Protein AF-F0BJF7-F1 (afdb_monomer_lite)

Organism: NCBI:txid925775

Sequence (344 aa):
MSRLTDQELRATLYFAVCVSSESGYAAYRLEVAGDNLRTPLLEPADNSGYTIGTIQTDLGQHYQPNVPNGENVPRDLVNAYQQWANGQQEDLVLSQQQVDQTIADLGRNGRAIRADAGRPLDAEVKSRLDTFLSSNEGISWVHQRDVVQIDKLMDRAIAPLQRSELYQNASLDDQVKLATMVGKAYNQNETRTTPMIRSIEANQYHSLADVSAAIDDLNPRATGRGDYLEAGRDKALEGADVVNALRNADSRSPLAAAWTNVVANPLVDPTTLNAPQAGQNLAHEYHAVKNLFLHYNRAEEFVSALDRGATYQNASTDRADPMRFNGAGFYAAGNDLVTWNKTG

Foldseek 3Di:
DDEDDPLLLLLLCQQLQFCQQHQPPNQLAWDWDPFDPVDPFGDHDDFAFIFHHSLTDGQQVQPDVPDVVGGQVQLVLLVLLQVVCVVPDPVLHDDPVLSVVSSVRSNGTNVNCVVVVRDHRDPSNRVSSSVLSPDLSNLLVRLVVVVVLSVVLCPQFVVLLCQAPQLVVDDNLQVSLSSLLRSNLCSVPVVLSNVVSVCRSVNVDNYSVRSLVSQCVSCVPADDPRRPSNSSSVSSVLSSVLSVLLCPFDPLAPSVVLVVVCSVPVSPRLSCQPPDDPPDNRNVSVQVSSLCSSVSVCNNVVSVCLSVQHWDWDFDADPVGRVHTQAWIKIGGGRDIDTDGRVD

Radius of gyration: 20.92 Å; chains: 1; bounding box: 55×53×59 Å

Secondary structure (DSSP, 8-state):
-----HHHHHHHIIIIIIIIIIITT-TTS-EETT--TTSSS---STT--EEETTTTEETTTTB-TTSTT--BHHHHHHHHHHHHHHHH-GGGSPPHHHHHHHHHHHT--HHHHHHTTTPPPPHHHHHHHHHHHTSHHHHHHHHHHHHHHHHHHIIIIIHHHHHSHHHHTS-HHHHHHHHHHHHHHHHH-HHHHHHHHHHHHTT---SHHHHHHHHHTTSTT--GGG-HHHHHHHHHHHHHHHHHHHHTS-TTSHHHHHHHHHHHSTT--GGGTTS-BTTB-HHHHHHHHHHHHHTHHHHHHHHHHHHTT-EEEE-PBPSS-TTSB-S-EEEEETTEEEEE-TT-

Structure (mmCIF, N/CA/C/O backbone):
data_AF-F0BJF7-F1
#
_entry.id   AF-F0BJF7-F1
#
loop_
_atom_site.group_PDB
_atom_site.id
_atom_site.type_symbol
_atom_site.label_atom_id
_atom_site.label_alt_id
_atom_site.label_comp_id
_atom_site.label_asym_id
_atom_site.label_entity_id
_atom_site.label_seq_id
_atom_site.pdbx_PDB_ins_code
_atom_site.Cartn_x
_atom_site.Cartn_y
_atom_site.Cartn_z
_atom_site.occupancy
_atom_site.B_iso_or_equiv
_atom_site.auth_seq_id
_atom_site.auth_comp_id
_atom_site.auth_asym_id
_atom_site.auth_atom_id
_atom_site.pdbx_PDB_model_num
ATOM 1 N N . MET A 1 1 ? 16.162 -15.690 -20.501 1.00 58.53 1 MET A N 1
ATOM 2 C CA . MET A 1 1 ? 15.471 -14.386 -20.403 1.00 58.53 1 MET A CA 1
ATOM 3 C C . MET A 1 1 ? 15.618 -13.895 -18.973 1.00 58.53 1 MET A C 1
ATOM 5 O O . MET A 1 1 ? 15.692 -14.741 -18.088 1.00 58.53 1 MET A O 1
ATOM 9 N N . SER A 1 2 ? 15.749 -12.584 -18.759 1.00 82.62 2 SER A N 1
ATOM 10 C CA . SER A 1 2 ? 15.856 -12.020 -17.406 1.00 82.62 2 SER A CA 1
ATOM 11 C C . SER A 1 2 ? 14.471 -11.937 -16.761 1.00 82.62 2 SER A C 1
ATOM 13 O O . SER A 1 2 ? 13.497 -11.642 -17.454 1.00 82.62 2 SER A O 1
ATOM 15 N N . ARG A 1 3 ? 14.376 -12.213 -15.460 1.00 93.38 3 ARG A N 1
ATOM 16 C CA . ARG A 1 3 ? 13.122 -12.201 -14.701 1.00 93.38 3 ARG A CA 1
ATOM 17 C C . ARG A 1 3 ? 13.348 -11.524 -13.357 1.00 93.38 3 ARG A C 1
ATOM 19 O O . ARG A 1 3 ? 14.381 -11.774 -12.739 1.00 93.38 3 ARG A O 1
ATOM 26 N N . LEU A 1 4 ? 12.378 -10.729 -12.912 1.00 97.00 4 LEU A N 1
ATOM 27 C CA . LEU A 1 4 ? 12.382 -10.185 -11.555 1.00 97.00 4 LEU A CA 1
ATOM 28 C C . LEU A 1 4 ? 12.377 -11.317 -10.522 1.00 97.00 4 LEU A C 1
ATOM 30 O O . LEU A 1 4 ? 11.634 -12.296 -10.636 1.00 97.00 4 LEU A O 1
ATOM 34 N N . THR A 1 5 ? 13.198 -11.162 -9.495 1.00 97.50 5 THR A N 1
ATOM 35 C CA . THR A 1 5 ? 13.190 -12.031 -8.320 1.00 97.50 5 THR A CA 1
ATOM 36 C C . THR A 1 5 ? 11.902 -11.851 -7.511 1.00 97.50 5 THR A C 1
ATOM 38 O O . THR A 1 5 ? 11.215 -10.831 -7.606 1.00 97.50 5 THR A O 1
ATOM 41 N N . ASP A 1 6 ? 11.583 -12.819 -6.649 1.00 97.69 6 ASP A N 1
ATOM 42 C CA . ASP A 1 6 ? 10.441 -12.701 -5.732 1.00 97.69 6 ASP A CA 1
ATOM 43 C C . ASP A 1 6 ? 10.582 -11.496 -4.793 1.00 97.69 6 ASP A C 1
ATOM 45 O O . ASP A 1 6 ? 9.588 -10.870 -4.436 1.00 97.69 6 ASP A O 1
ATOM 49 N N . GLN A 1 7 ? 11.813 -11.142 -4.416 1.00 98.00 7 GLN A N 1
ATOM 50 C CA . GLN A 1 7 ? 12.086 -9.958 -3.609 1.00 98.00 7 GLN A CA 1
ATOM 51 C C . GLN A 1 7 ? 11.799 -8.663 -4.376 1.00 98.00 7 GLN A C 1
ATOM 53 O O . GLN A 1 7 ? 11.109 -7.793 -3.851 1.00 98.00 7 GLN A O 1
ATOM 58 N N . GLU A 1 8 ? 12.229 -8.551 -5.635 1.00 98.25 8 GLU A N 1
ATOM 59 C CA . GLU A 1 8 ? 11.890 -7.398 -6.483 1.00 98.25 8 GLU A CA 1
ATOM 60 C C . GLU A 1 8 ? 10.378 -7.274 -6.707 1.00 98.25 8 GLU A C 1
ATOM 62 O O . GLU A 1 8 ? 9.841 -6.167 -6.716 1.00 98.25 8 GLU A O 1
ATOM 67 N N . LEU A 1 9 ? 9.664 -8.395 -6.837 1.00 98.50 9 LEU A N 1
ATOM 68 C CA . LEU A 1 9 ? 8.207 -8.393 -6.979 1.00 98.50 9 LEU A CA 1
ATOM 69 C C . LEU A 1 9 ? 7.496 -7.986 -5.692 1.00 98.50 9 LEU A C 1
ATOM 71 O O . LEU A 1 9 ? 6.574 -7.177 -5.740 1.00 98.50 9 LEU A O 1
ATOM 75 N N . ARG A 1 10 ? 7.955 -8.466 -4.535 1.00 98.56 10 ARG A N 1
ATOM 76 C CA . ARG A 1 10 ? 7.445 -8.027 -3.229 1.00 98.56 10 ARG A CA 1
ATOM 77 C C . ARG A 1 10 ? 7.714 -6.546 -2.989 1.00 98.56 10 ARG A C 1
ATOM 79 O O . ARG A 1 10 ? 6.817 -5.853 -2.524 1.00 98.56 10 ARG A O 1
ATOM 86 N N . ALA A 1 11 ? 8.898 -6.055 -3.356 1.00 98.00 11 ALA A N 1
ATOM 87 C CA . ALA A 1 11 ? 9.223 -4.632 -3.319 1.00 98.00 11 ALA A CA 1
ATOM 88 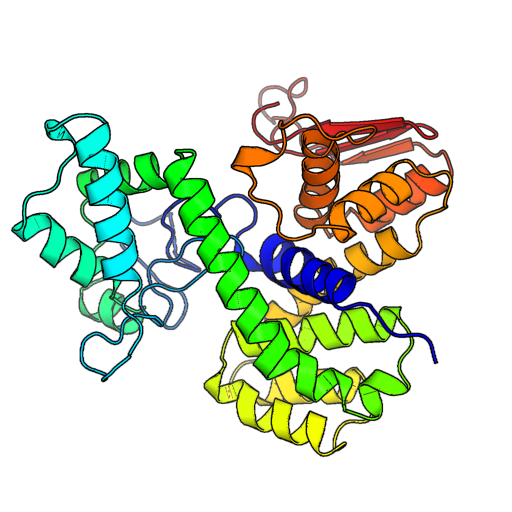C C . ALA A 1 11 ? 8.292 -3.829 -4.239 1.00 98.00 11 ALA A C 1
ATOM 90 O O . ALA A 1 11 ? 7.731 -2.821 -3.820 1.00 98.00 11 ALA A O 1
ATOM 91 N N . THR A 1 12 ? 8.066 -4.313 -5.464 1.00 98.25 12 THR A N 1
ATOM 92 C CA . THR A 1 12 ? 7.149 -3.692 -6.430 1.00 98.25 12 THR A CA 1
ATOM 93 C C . THR A 1 12 ? 5.734 -3.598 -5.861 1.00 98.25 12 THR A C 1
ATOM 95 O O . THR A 1 12 ? 5.156 -2.516 -5.832 1.00 98.25 12 THR A O 1
ATOM 98 N N . LEU A 1 13 ? 5.188 -4.699 -5.337 1.00 97.75 13 LEU A N 1
ATOM 99 C CA . LEU A 1 13 ? 3.863 -4.709 -4.719 1.00 97.75 13 LEU A CA 1
ATOM 100 C C . LEU A 1 13 ? 3.798 -3.782 -3.497 1.00 97.75 13 LEU A C 1
ATOM 102 O O . LEU A 1 13 ? 2.905 -2.944 -3.403 1.00 97.75 13 LEU A O 1
ATOM 106 N N . TYR A 1 14 ? 4.751 -3.875 -2.572 1.00 95.94 14 TYR A N 1
ATOM 107 C CA . TYR A 1 14 ? 4.732 -3.055 -1.362 1.00 95.94 14 TYR A CA 1
ATOM 108 C C . TYR A 1 14 ? 4.825 -1.558 -1.678 1.00 95.94 14 TYR A C 1
ATOM 110 O O . TYR A 1 14 ? 4.034 -0.759 -1.187 1.00 95.94 14 TYR A O 1
ATOM 118 N N . PHE A 1 15 ? 5.755 -1.149 -2.534 1.00 95.62 15 PHE A N 1
ATOM 119 C CA . PHE A 1 15 ? 5.983 0.270 -2.768 1.00 95.62 15 PHE A CA 1
ATOM 120 C C . PHE A 1 15 ? 5.054 0.867 -3.835 1.00 95.62 15 PHE A C 1
ATOM 122 O O . PHE A 1 15 ? 4.407 1.882 -3.571 1.00 95.62 15 PHE A O 1
ATOM 129 N N . ALA A 1 16 ? 4.927 0.242 -5.010 1.00 95.81 16 ALA A N 1
ATOM 130 C CA . ALA A 1 16 ? 4.119 0.795 -6.099 1.00 95.81 16 ALA A CA 1
ATOM 131 C C . ALA A 1 16 ? 2.613 0.607 -5.863 1.00 95.81 16 ALA A C 1
ATOM 133 O O . ALA A 1 16 ? 1.838 1.550 -6.028 1.00 95.81 16 ALA A O 1
ATOM 134 N N . VAL A 1 17 ? 2.186 -0.590 -5.436 1.00 94.06 17 VAL A N 1
ATOM 135 C CA . VAL A 1 17 ? 0.763 -0.844 -5.161 1.00 94.06 17 VAL A CA 1
ATOM 136 C C . VAL A 1 17 ? 0.375 -0.225 -3.825 1.00 94.06 17 VAL A C 1
ATOM 138 O O . VAL A 1 17 ? -0.581 0.538 -3.787 1.00 94.06 17 VAL A O 1
ATOM 141 N N . CYS A 1 18 ? 1.111 -0.467 -2.742 1.00 90.56 18 CYS A N 1
ATOM 142 C CA . CYS A 1 18 ? 0.646 -0.063 -1.412 1.00 90.56 18 CYS A CA 1
ATOM 143 C C . CYS A 1 18 ? 1.017 1.394 -1.078 1.00 90.56 18 CYS A C 1
ATOM 145 O O . CYS A 1 18 ? 0.135 2.245 -0.954 1.00 90.56 18 CYS A O 1
ATOM 147 N N . VAL A 1 19 ? 2.315 1.722 -0.996 1.00 90.50 19 VAL A N 1
ATOM 148 C CA . VAL A 1 19 ? 2.773 3.057 -0.550 1.00 90.50 19 VAL A CA 1
ATOM 149 C C . VAL A 1 19 ? 2.288 4.181 -1.470 1.00 90.50 19 VAL A C 1
ATOM 151 O O . VAL A 1 19 ? 1.741 5.170 -0.973 1.00 90.50 19 VAL A O 1
ATOM 154 N N . SER A 1 20 ? 2.482 4.059 -2.788 1.00 88.56 20 SER A N 1
ATOM 155 C CA . SER A 1 20 ? 2.100 5.121 -3.729 1.00 88.56 20 SER A CA 1
ATOM 156 C C . SER A 1 20 ? 0.591 5.252 -3.891 1.00 88.56 20 SER A C 1
ATOM 158 O O . SER A 1 20 ? 0.076 6.372 -3.931 1.00 88.56 20 SER A O 1
ATOM 160 N N . SER A 1 21 ? -0.134 4.133 -3.985 1.00 82.31 21 SER A N 1
ATOM 161 C CA . SER A 1 21 ? -1.528 4.171 -4.430 1.00 82.31 21 SER A CA 1
ATOM 162 C C . SER A 1 21 ? -2.567 4.142 -3.303 1.00 82.31 21 SER A C 1
ATOM 164 O O . SER A 1 21 ? -3.598 4.798 -3.468 1.00 82.31 21 SER A O 1
ATOM 166 N N . GLU A 1 22 ? -2.287 3.497 -2.164 1.00 81.88 22 GLU A N 1
ATOM 167 C CA . GLU A 1 22 ? -3.256 3.283 -1.077 1.00 81.88 22 GLU A CA 1
ATOM 168 C C . GLU A 1 22 ? -3.066 4.288 0.078 1.00 81.88 22 GLU A C 1
ATOM 170 O O . GLU A 1 22 ? -3.644 5.377 0.076 1.00 81.88 22 GLU A O 1
ATOM 175 N N . SER A 1 23 ? -2.231 3.955 1.070 1.00 70.75 23 SER A N 1
ATOM 176 C CA . SER A 1 23 ? -2.273 4.585 2.395 1.00 70.75 23 SER A CA 1
ATOM 177 C C . SER A 1 23 ? -1.514 5.905 2.503 1.00 70.75 23 SER A C 1
ATOM 179 O O . SER A 1 23 ? -1.757 6.693 3.422 1.00 70.75 23 SER A O 1
ATOM 181 N N . GLY A 1 24 ? -0.507 6.126 1.653 1.00 75.31 24 GLY A N 1
ATOM 182 C CA . GLY A 1 24 ? 0.459 7.209 1.822 1.00 75.31 24 GLY A CA 1
ATOM 183 C C . GLY A 1 24 ? 0.995 7.299 3.264 1.00 75.31 24 GLY A C 1
ATOM 184 O O . GLY A 1 24 ? 1.642 6.379 3.764 1.00 75.31 24 GLY A O 1
ATOM 185 N N . TYR A 1 25 ? 0.683 8.401 3.958 1.00 70.12 25 TYR A N 1
ATOM 186 C CA . TYR A 1 25 ? 1.096 8.667 5.349 1.00 70.12 25 TYR A CA 1
ATOM 187 C C . TYR A 1 25 ? 0.185 8.061 6.435 1.00 70.12 25 TYR A C 1
ATOM 189 O O . TYR A 1 25 ? 0.491 8.203 7.616 1.00 70.12 25 TYR A O 1
ATOM 197 N N . ALA A 1 26 ? -0.940 7.439 6.076 1.00 77.62 26 ALA A N 1
ATOM 198 C CA . ALA A 1 26 ? -2.006 7.059 7.009 1.00 77.62 26 ALA A CA 1
ATOM 199 C C . ALA A 1 26 ? -2.014 5.569 7.408 1.00 77.62 26 ALA A C 1
ATOM 201 O O . ALA A 1 26 ? -2.996 5.101 7.968 1.00 77.62 26 ALA A O 1
ATOM 202 N N . ALA A 1 27 ? -0.937 4.819 7.149 1.00 83.94 27 ALA A N 1
ATOM 203 C CA . ALA A 1 27 ? -0.909 3.364 7.356 1.00 83.94 27 ALA A CA 1
ATOM 204 C C . ALA A 1 27 ? -1.218 2.917 8.805 1.00 83.94 27 ALA A C 1
ATOM 206 O O . ALA A 1 27 ? -1.794 1.854 9.010 1.00 83.94 27 ALA A O 1
ATOM 207 N N . TYR A 1 28 ? -0.871 3.724 9.812 1.00 88.25 28 TYR A N 1
ATOM 208 C CA . TYR A 1 28 ? -0.947 3.347 11.233 1.00 88.25 28 TYR A CA 1
ATOM 209 C C . TYR A 1 28 ? -2.027 4.111 12.006 1.00 88.25 28 TYR A C 1
ATOM 211 O O . TYR A 1 28 ? -1.824 4.525 13.145 1.00 88.25 28 TYR A O 1
ATOM 219 N N . ARG A 1 29 ? -3.170 4.354 11.364 1.00 88.88 29 ARG A N 1
ATOM 220 C CA . ARG A 1 29 ? -4.352 4.965 11.983 1.00 88.88 29 ARG A CA 1
ATOM 221 C C . ARG A 1 29 ? -5.622 4.446 11.319 1.00 88.88 29 ARG A C 1
ATOM 223 O O . ARG A 1 29 ? -5.586 4.039 10.161 1.00 88.88 29 ARG A O 1
ATOM 230 N N . LEU A 1 30 ? -6.737 4.485 12.041 1.00 90.88 30 LEU A N 1
ATOM 231 C CA . LEU A 1 30 ? -8.042 4.147 11.480 1.00 90.88 30 LEU A CA 1
ATOM 232 C C . LEU A 1 30 ? -8.546 5.274 10.583 1.00 90.88 30 LEU A C 1
ATOM 234 O O . LEU A 1 30 ? -8.752 6.402 11.046 1.00 90.88 30 LEU A O 1
ATOM 238 N N . GLU A 1 31 ? -8.822 4.924 9.333 1.00 89.44 31 GLU A N 1
ATOM 239 C CA . GLU A 1 31 ? -9.426 5.791 8.320 1.00 89.44 31 GLU A CA 1
ATOM 240 C C . GLU A 1 31 ? -10.636 5.117 7.691 1.00 89.44 31 GLU A C 1
ATOM 242 O O . GLU A 1 31 ? -10.774 3.902 7.777 1.00 89.44 31 GLU A O 1
ATOM 247 N N . VAL A 1 32 ? -11.496 5.883 7.027 1.00 86.50 32 VAL A N 1
ATOM 248 C CA . VAL A 1 32 ? -12.493 5.335 6.100 1.00 86.50 32 VAL A CA 1
ATOM 249 C C . VAL A 1 32 ? -12.089 5.755 4.695 1.00 86.50 32 VAL A C 1
ATOM 251 O O . VAL A 1 32 ? -11.889 6.940 4.420 1.00 86.50 32 VAL A O 1
ATOM 254 N N . ALA A 1 33 ? -11.917 4.783 3.800 1.00 76.69 33 ALA A N 1
ATOM 255 C CA . ALA A 1 33 ? -11.401 5.071 2.469 1.00 76.69 33 ALA A CA 1
ATOM 256 C C . ALA A 1 33 ? -12.360 5.984 1.685 1.00 76.69 33 ALA A C 1
ATOM 258 O O . ALA A 1 33 ? -13.551 5.697 1.532 1.00 76.69 33 ALA A O 1
ATOM 259 N N . GLY A 1 34 ? -11.815 7.098 1.189 1.00 73.12 34 GLY A N 1
ATOM 260 C CA . GLY A 1 34 ? -12.556 8.097 0.417 1.00 73.12 34 GLY A CA 1
ATOM 261 C C . GLY A 1 34 ? -13.577 8.916 1.214 1.00 73.12 34 GLY A C 1
ATOM 262 O O . GLY A 1 34 ? -14.438 9.535 0.595 1.00 73.12 34 GLY A O 1
ATOM 263 N N . ASP A 1 35 ? -13.482 8.928 2.547 1.00 81.56 35 ASP A N 1
ATOM 264 C CA . ASP A 1 35 ? -14.380 9.689 3.418 1.00 81.56 35 ASP A CA 1
ATOM 265 C C . ASP A 1 35 ? -14.273 11.213 3.234 1.00 81.56 35 ASP A C 1
ATOM 267 O O . ASP A 1 35 ? -13.205 11.780 2.968 1.00 81.56 35 ASP A O 1
ATOM 271 N N . ASN A 1 36 ? -15.395 11.903 3.430 1.00 79.00 36 ASN A N 1
ATOM 272 C CA . ASN A 1 36 ? -15.474 13.354 3.421 1.00 79.00 36 ASN A CA 1
ATOM 273 C C . ASN A 1 36 ? -15.253 13.919 4.830 1.00 79.00 36 ASN A C 1
ATOM 275 O O . ASN A 1 36 ? -16.190 14.265 5.552 1.00 79.00 36 ASN A O 1
ATOM 279 N N . LEU A 1 37 ? -13.981 14.139 5.163 1.00 78.25 37 LEU A N 1
ATOM 280 C CA . LEU A 1 37 ? -13.535 14.661 6.464 1.00 78.25 37 LEU A CA 1
ATOM 281 C C . LEU A 1 37 ? -14.052 16.075 6.817 1.00 78.25 37 LEU A C 1
ATOM 283 O O . LEU A 1 37 ? -13.722 16.609 7.874 1.00 78.25 37 LEU A O 1
ATOM 287 N N . ARG A 1 38 ? -14.819 16.733 5.934 1.00 80.44 38 ARG A N 1
ATOM 288 C CA . ARG A 1 38 ? -15.458 18.030 6.222 1.00 80.44 38 ARG A CA 1
ATOM 289 C C . ARG A 1 38 ? -16.755 17.888 7.011 1.00 80.44 38 ARG A C 1
ATOM 291 O O . ARG A 1 38 ? -17.305 18.906 7.431 1.00 80.44 38 ARG A O 1
ATOM 298 N N . THR A 1 39 ? -17.257 16.669 7.180 1.00 82.56 39 THR A N 1
ATOM 299 C CA . THR A 1 39 ? -18.477 16.398 7.937 1.00 82.56 39 THR A CA 1
ATOM 300 C C . THR A 1 39 ? -18.165 15.526 9.157 1.00 82.56 39 THR A C 1
ATOM 302 O O . THR A 1 39 ? -17.164 14.815 9.162 1.00 82.56 39 THR A O 1
ATOM 305 N N . PRO A 1 40 ? -18.990 15.583 10.217 1.00 83.94 40 PRO A N 1
ATOM 306 C CA . PRO A 1 40 ? -18.847 14.692 11.367 1.00 83.94 40 PRO A CA 1
ATOM 307 C C . PRO A 1 40 ? -19.376 13.269 11.103 1.00 83.94 40 PRO A C 1
ATOM 309 O O . PRO A 1 40 ? -19.260 12.414 11.979 1.00 83.94 40 PRO A O 1
ATOM 312 N N . LEU A 1 41 ? -20.004 13.028 9.947 1.00 91.25 41 LEU A N 1
ATOM 313 C CA . LEU A 1 41 ? -20.523 11.727 9.539 1.00 91.25 41 LEU A CA 1
ATOM 314 C C . LEU A 1 41 ? -19.542 11.060 8.577 1.00 91.25 41 LEU A C 1
ATOM 316 O O . LEU A 1 41 ? -18.868 11.726 7.799 1.00 91.25 41 LEU A O 1
ATOM 320 N N . LEU A 1 42 ? -19.520 9.733 8.608 1.00 90.50 42 LEU A N 1
ATOM 321 C CA . LEU A 1 42 ? -18.815 8.938 7.619 1.00 90.50 42 LEU A CA 1
ATOM 322 C C . LEU A 1 42 ? -19.592 8.948 6.298 1.00 90.50 42 LEU A C 1
ATOM 324 O O . LEU A 1 42 ? -20.733 8.480 6.221 1.00 90.50 42 LEU A O 1
ATOM 328 N N . GLU A 1 43 ? -18.931 9.406 5.246 1.00 87.81 43 GLU A N 1
ATOM 329 C CA . GLU A 1 43 ? -19.378 9.396 3.857 1.00 87.81 43 GLU A CA 1
ATOM 330 C C . GLU A 1 43 ? -18.438 8.496 3.030 1.00 87.81 43 GLU A C 1
ATOM 332 O O . GLU A 1 43 ? -17.620 8.994 2.259 1.00 87.81 43 GLU A O 1
ATOM 337 N N . PRO A 1 44 ? -18.519 7.157 3.179 1.00 83.94 44 PRO A N 1
ATOM 338 C CA . PRO A 1 44 ? -17.577 6.243 2.540 1.00 83.94 44 PRO A CA 1
ATOM 339 C C . PRO A 1 44 ? -17.692 6.276 1.015 1.00 83.94 44 PRO A C 1
ATOM 341 O O . PRO A 1 44 ? -18.804 6.253 0.464 1.00 83.94 44 PRO A O 1
ATOM 344 N N . ALA A 1 45 ? -16.546 6.209 0.335 1.00 76.12 45 ALA A N 1
ATOM 345 C CA . ALA A 1 45 ? -16.511 5.921 -1.091 1.00 76.12 45 ALA A CA 1
ATOM 346 C C . ALA A 1 45 ? -16.913 4.459 -1.334 1.00 76.12 45 ALA A C 1
ATOM 348 O O . ALA A 1 45 ? -16.401 3.535 -0.700 1.00 76.12 45 ALA A O 1
ATOM 349 N N . ASP A 1 46 ? -17.870 4.242 -2.239 1.00 80.06 46 ASP A N 1
ATOM 350 C CA . ASP A 1 46 ? -18.377 2.914 -2.597 1.00 80.06 46 ASP A CA 1
ATOM 351 C C . ASP A 1 46 ? -18.654 2.026 -1.376 1.00 80.06 46 ASP A C 1
ATOM 353 O O . ASP A 1 46 ? -19.343 2.451 -0.451 1.00 80.06 46 ASP A O 1
ATOM 357 N N . ASN A 1 47 ? -18.210 0.769 -1.362 1.00 84.81 47 ASN A N 1
ATOM 358 C CA . ASN A 1 47 ? -18.480 -0.156 -0.264 1.00 84.81 47 ASN A CA 1
ATOM 359 C C . ASN A 1 47 ? -17.381 -0.168 0.805 1.00 84.81 47 ASN A C 1
ATOM 361 O O . ASN A 1 47 ? -17.347 -1.113 1.592 1.00 84.81 47 ASN A O 1
ATOM 365 N N . SER A 1 48 ? -16.516 0.844 0.851 1.00 84.62 48 SER A N 1
ATOM 366 C CA . SER A 1 48 ? -15.394 0.839 1.782 1.00 84.62 48 SER A CA 1
ATOM 367 C C . SER A 1 48 ? -15.805 1.071 3.233 1.00 84.62 48 SER A C 1
ATOM 369 O O . SER A 1 48 ? -16.704 1.864 3.517 1.00 84.62 48 SER A O 1
ATOM 371 N N . GLY A 1 49 ? -15.177 0.327 4.142 1.00 90.94 49 GLY A N 1
ATOM 372 C CA . GLY A 1 49 ? -15.326 0.469 5.588 1.00 90.94 49 GLY A CA 1
ATOM 373 C C . GLY A 1 49 ? -14.156 1.207 6.236 1.00 90.94 49 GLY A C 1
ATOM 374 O O . GLY A 1 49 ? -13.416 1.942 5.579 1.00 90.94 49 GLY A O 1
ATOM 375 N N . TYR A 1 50 ? -13.979 0.979 7.541 1.00 93.38 50 TYR A N 1
ATOM 376 C CA . TYR A 1 50 ? -12.735 1.343 8.214 1.00 93.38 50 TYR A CA 1
ATOM 377 C C . TYR A 1 50 ? -11.565 0.557 7.620 1.00 93.38 50 TYR A C 1
ATOM 379 O O . TYR A 1 50 ? -11.684 -0.635 7.348 1.00 93.38 50 TYR A O 1
ATOM 387 N N . THR A 1 51 ? -10.430 1.219 7.439 1.00 92.31 51 THR A N 1
ATOM 388 C CA . THR A 1 51 ? -9.230 0.671 6.815 1.00 92.31 51 THR A CA 1
ATOM 389 C C . THR A 1 51 ? -7.977 1.016 7.611 1.00 92.31 51 THR A C 1
ATOM 391 O O . THR A 1 51 ? -7.935 2.050 8.283 1.00 92.31 51 THR A O 1
ATOM 394 N N . ILE A 1 52 ? -6.959 0.166 7.495 1.00 92.50 52 ILE A N 1
ATOM 395 C CA . ILE A 1 52 ? -5.631 0.314 8.110 1.00 92.50 52 ILE A CA 1
ATOM 396 C C . ILE A 1 52 ? -4.545 -0.246 7.186 1.00 92.50 52 ILE A C 1
ATOM 398 O O . ILE A 1 52 ? -4.836 -1.002 6.261 1.00 92.50 52 ILE A O 1
ATOM 402 N N . GLY A 1 53 ? -3.286 0.029 7.503 1.00 90.94 53 GLY A N 1
ATOM 403 C CA . GLY A 1 53 ? -2.133 -0.586 6.856 1.00 90.94 53 GLY A CA 1
ATOM 404 C C . GLY A 1 53 ? -1.730 0.064 5.554 1.00 90.94 53 GLY A C 1
ATOM 405 O O . GLY A 1 53 ? -2.445 0.890 4.985 1.00 90.94 53 GLY A O 1
ATOM 406 N N . THR A 1 54 ? -0.536 -0.301 5.104 1.00 89.12 54 THR A N 1
ATOM 407 C CA . THR A 1 54 ? 0.059 0.253 3.894 1.00 89.12 54 THR A CA 1
ATOM 408 C C . THR A 1 54 ? -0.707 -0.204 2.662 1.00 89.12 54 THR A C 1
ATOM 410 O O . THR A 1 54 ? -0.907 0.577 1.737 1.00 89.12 54 THR A O 1
ATOM 413 N N . ILE A 1 55 ? -1.192 -1.450 2.670 1.00 86.94 55 ILE A N 1
ATOM 414 C CA . ILE A 1 55 ? -2.022 -2.020 1.599 1.00 86.94 55 ILE A CA 1
ATOM 415 C C . ILE A 1 55 ? -3.510 -1.649 1.716 1.00 86.94 55 ILE A C 1
ATOM 417 O O . ILE A 1 55 ? -4.303 -2.027 0.856 1.00 86.94 55 ILE A O 1
ATOM 421 N N . GLN A 1 56 ? -3.880 -0.903 2.768 1.00 86.69 56 GLN A N 1
ATOM 422 C CA . GLN A 1 56 ? -5.244 -0.468 3.076 1.00 86.69 56 GLN A CA 1
ATOM 423 C C . GLN A 1 56 ? -6.230 -1.643 3.210 1.00 86.69 56 GLN A C 1
ATOM 425 O O . GLN A 1 56 ? -7.199 -1.774 2.466 1.00 86.69 56 GLN A O 1
ATOM 430 N N . THR A 1 57 ? -5.993 -2.493 4.211 1.00 89.25 57 THR A N 1
ATOM 431 C CA . THR A 1 57 ? -6.905 -3.583 4.586 1.00 89.25 57 THR A CA 1
ATOM 432 C C . THR A 1 57 ? -8.258 -3.009 5.004 1.00 89.25 57 THR A C 1
ATOM 434 O O . THR A 1 57 ? -8.352 -2.344 6.038 1.00 89.25 57 THR A O 1
ATOM 437 N N . ASP A 1 58 ? -9.307 -3.283 4.226 1.00 89.44 58 ASP A N 1
ATOM 438 C CA . ASP A 1 58 ? -10.681 -2.879 4.534 1.00 89.44 58 ASP A CA 1
ATOM 439 C C . ASP A 1 58 ? -11.329 -3.840 5.533 1.00 89.44 58 ASP A C 1
ATOM 441 O O . ASP A 1 58 ? -11.745 -4.954 5.205 1.00 89.44 58 ASP A O 1
ATOM 445 N N . LEU A 1 59 ? -11.451 -3.389 6.776 1.00 93.50 59 LEU A N 1
ATOM 446 C CA . LEU A 1 59 ? -11.936 -4.195 7.888 1.00 93.50 59 LEU A CA 1
ATOM 447 C C . LEU A 1 59 ? -13.341 -4.758 7.636 1.00 93.50 59 LEU A C 1
ATOM 449 O O . LEU A 1 59 ? -13.623 -5.876 8.059 1.00 93.50 59 LEU A O 1
ATOM 453 N N . GLY A 1 60 ? -14.202 -4.034 6.912 1.00 91.06 60 GLY A N 1
ATOM 454 C CA . GLY A 1 60 ? -15.558 -4.474 6.586 1.00 91.06 60 GLY A CA 1
ATOM 455 C C . GLY A 1 60 ? -15.612 -5.518 5.468 1.00 91.06 60 GLY A C 1
ATOM 456 O O . GLY A 1 60 ? -16.515 -6.355 5.450 1.00 91.06 60 GLY A O 1
ATOM 457 N N . GLN A 1 61 ? -14.652 -5.508 4.541 1.00 88.00 61 GLN A N 1
ATOM 458 C CA . GLN A 1 61 ? -14.517 -6.557 3.519 1.00 88.00 61 GLN A CA 1
ATOM 459 C C . GLN A 1 61 ? -13.911 -7.842 4.093 1.00 88.00 61 GLN A C 1
ATOM 461 O O . GLN A 1 61 ? -14.275 -8.944 3.676 1.00 88.00 61 GLN A O 1
ATOM 466 N N . HIS A 1 62 ? -13.063 -7.694 5.111 1.00 90.19 62 HIS A N 1
ATOM 467 C CA . HIS A 1 62 ? -12.443 -8.786 5.856 1.00 90.19 62 HIS A CA 1
ATOM 468 C C . HIS A 1 62 ? -13.208 -9.140 7.155 1.00 90.19 62 HIS A C 1
ATOM 470 O O . HIS A 1 62 ? -12.634 -9.650 8.125 1.00 90.19 62 HIS A O 1
ATOM 476 N N . TYR A 1 63 ? -14.524 -8.878 7.174 1.00 93.56 63 TYR A N 1
ATOM 477 C CA . TYR A 1 63 ? -15.438 -9.222 8.266 1.00 93.56 63 TYR A CA 1
ATOM 478 C C . TYR A 1 63 ? -16.453 -10.288 7.841 1.00 93.56 63 TYR A C 1
ATOM 480 O O . TYR A 1 63 ? -17.511 -10.010 7.276 1.00 93.56 63 TYR A O 1
ATOM 488 N N . GLN A 1 64 ? -16.129 -11.542 8.138 1.00 91.75 64 GLN A N 1
ATOM 489 C CA . GLN A 1 64 ? -16.906 -12.727 7.784 1.00 91.75 64 GLN A CA 1
ATOM 490 C C . GLN A 1 64 ? -17.133 -13.633 9.011 1.00 91.75 64 GLN A C 1
ATOM 492 O O . GLN A 1 64 ? -16.883 -14.837 8.951 1.00 91.75 64 GLN A O 1
ATOM 497 N N . PRO A 1 65 ? -17.657 -13.102 10.135 1.00 91.06 65 PRO A N 1
ATOM 498 C CA . PRO A 1 65 ? -17.740 -13.825 11.411 1.00 91.06 65 PRO A CA 1
ATOM 499 C C . PRO A 1 65 ? -18.633 -15.075 11.362 1.00 91.06 65 PRO A C 1
ATOM 501 O O . PRO A 1 65 ? -18.521 -15.945 12.220 1.00 91.06 65 PRO A O 1
ATOM 504 N N . ASN A 1 66 ? -19.527 -15.155 10.372 1.00 92.00 66 ASN A N 1
ATOM 505 C CA . ASN A 1 66 ? -20.486 -16.247 10.200 1.00 92.00 66 ASN A CA 1
ATOM 506 C C . ASN A 1 66 ? -20.055 -17.267 9.132 1.00 92.00 66 ASN A C 1
ATOM 508 O O . ASN A 1 66 ? -20.784 -18.224 8.875 1.00 92.00 66 ASN A O 1
ATOM 512 N N . VAL A 1 67 ? -18.906 -17.061 8.480 1.00 91.25 67 VAL A N 1
ATOM 513 C CA . VAL A 1 67 ? -18.361 -17.993 7.488 1.00 91.25 67 VAL A CA 1
ATOM 514 C C . VAL A 1 67 ? -17.362 -18.910 8.199 1.00 91.25 67 VAL A C 1
ATOM 516 O O . VAL A 1 67 ? -16.459 -18.409 8.868 1.00 91.25 67 VAL A O 1
ATOM 519 N N . PRO A 1 68 ? -17.480 -20.246 8.090 1.00 89.62 68 PRO A N 1
ATOM 520 C CA . PRO A 1 68 ? -16.471 -21.154 8.630 1.00 89.62 68 PRO A CA 1
ATOM 521 C C . PRO A 1 68 ? -15.088 -20.846 8.045 1.00 89.62 68 PRO A C 1
ATOM 523 O O . PRO A 1 68 ? -14.927 -20.841 6.826 1.00 89.62 68 PRO A O 1
ATOM 526 N N . ASN A 1 69 ? -14.100 -20.593 8.910 1.00 85.06 69 ASN A N 1
ATOM 527 C CA . ASN A 1 69 ? -12.757 -20.112 8.539 1.00 85.06 69 ASN A CA 1
ATOM 528 C C . ASN A 1 69 ? -12.748 -18.772 7.778 1.00 85.06 69 ASN A C 1
ATOM 530 O O . ASN A 1 69 ? -11.769 -18.452 7.108 1.00 85.06 69 ASN A O 1
ATOM 534 N N . GLY A 1 70 ? -13.840 -18.010 7.862 1.00 86.19 70 GLY A N 1
ATOM 535 C CA . GLY A 1 70 ? -13.913 -16.652 7.352 1.00 86.19 70 GLY A CA 1
ATOM 536 C C . GLY A 1 70 ? -13.032 -15.714 8.163 1.00 86.19 70 GLY A C 1
ATOM 537 O O . GLY A 1 70 ? -12.787 -15.922 9.354 1.00 86.19 70 GLY A O 1
ATOM 538 N N . GLU A 1 71 ? -12.560 -14.667 7.504 1.00 91.06 71 GLU A N 1
ATOM 539 C CA . GLU A 1 71 ? -11.733 -13.656 8.146 1.00 91.06 71 GLU A CA 1
ATOM 540 C C . GLU A 1 71 ? -12.543 -12.845 9.167 1.00 91.06 71 GLU A C 1
ATOM 542 O O . GLU A 1 71 ? -13.736 -12.596 8.988 1.00 91.06 71 GLU A O 1
ATOM 547 N N . ASN A 1 72 ? -11.909 -12.426 10.262 1.00 95.00 72 ASN A N 1
ATOM 548 C CA . ASN A 1 72 ? -12.527 -11.536 11.242 1.00 95.00 72 ASN A CA 1
ATOM 549 C C . ASN A 1 72 ? -11.511 -10.512 11.742 1.00 95.00 72 ASN A C 1
ATOM 551 O O . ASN A 1 72 ? -11.194 -10.411 12.928 1.00 95.00 72 ASN A O 1
ATOM 555 N N . VAL A 1 73 ? -11.004 -9.738 10.791 1.00 94.81 73 VAL A N 1
ATOM 556 C CA . VAL A 1 73 ? -9.969 -8.734 11.033 1.00 94.81 73 VAL A CA 1
ATOM 557 C C . VAL A 1 73 ? -10.387 -7.672 12.056 1.00 94.81 73 VAL A C 1
ATOM 559 O O . VAL A 1 73 ? -9.546 -7.331 12.889 1.00 94.81 73 VAL A O 1
ATOM 562 N N . PRO A 1 74 ? -11.654 -7.203 12.105 1.00 96.94 74 PRO A N 1
ATOM 563 C CA . PRO A 1 74 ? -12.124 -6.355 13.201 1.00 96.94 74 PRO A CA 1
ATOM 564 C C . PRO A 1 74 ? -11.879 -6.959 14.589 1.00 96.94 74 PRO A C 1
ATOM 566 O O . PRO A 1 74 ? -11.364 -6.282 15.478 1.00 96.94 74 PRO A O 1
ATOM 569 N N . ARG A 1 75 ? -12.207 -8.245 14.780 1.00 97.06 75 ARG A N 1
ATOM 570 C CA . ARG A 1 75 ? -11.971 -8.942 16.050 1.00 97.06 75 ARG A CA 1
ATOM 571 C C . ARG A 1 75 ? -10.487 -9.097 16.340 1.00 97.06 75 ARG A C 1
ATOM 573 O O . ARG A 1 75 ? -10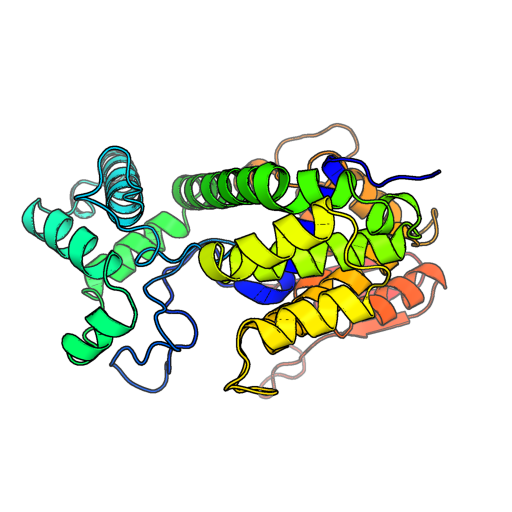.083 -8.883 17.478 1.00 97.06 75 ARG A O 1
ATOM 580 N N . ASP A 1 76 ? -9.687 -9.450 15.343 1.00 96.75 76 ASP A N 1
ATOM 581 C CA . ASP A 1 76 ? -8.243 -9.612 15.518 1.00 96.75 76 ASP A CA 1
ATOM 582 C C . ASP A 1 76 ? -7.574 -8.299 15.952 1.00 96.75 76 ASP A C 1
ATOM 584 O O . ASP A 1 76 ? -6.735 -8.317 16.852 1.00 96.75 76 ASP A O 1
ATOM 588 N N . LEU A 1 77 ? -7.977 -7.164 15.361 1.00 97.56 77 LEU A N 1
ATOM 589 C CA . LEU A 1 77 ? -7.502 -5.831 15.746 1.00 97.56 77 LEU A CA 1
ATOM 590 C C . LEU A 1 77 ? -7.874 -5.513 17.196 1.00 97.56 77 LEU A C 1
ATOM 592 O O . LEU A 1 77 ? -7.014 -5.129 17.986 1.00 97.56 77 LEU A O 1
ATOM 596 N N . VAL A 1 78 ? -9.145 -5.699 17.564 1.00 98.12 78 VAL A N 1
ATOM 597 C CA . VAL A 1 78 ? -9.607 -5.413 18.930 1.00 98.12 78 VAL A CA 1
ATOM 598 C C . VAL A 1 78 ? -8.926 -6.334 19.945 1.00 98.12 78 VAL A C 1
ATOM 600 O O . VAL A 1 78 ? -8.555 -5.877 21.020 1.00 98.12 78 VAL A O 1
ATOM 603 N N . ASN A 1 79 ? -8.680 -7.600 19.605 1.00 97.88 79 ASN A N 1
ATOM 604 C CA . ASN A 1 79 ? -7.944 -8.526 20.467 1.00 97.88 79 ASN A CA 1
ATOM 605 C C . ASN A 1 79 ? -6.480 -8.104 20.656 1.00 97.88 79 ASN A C 1
ATOM 607 O O . ASN A 1 79 ? -5.987 -8.130 21.783 1.00 97.88 79 ASN A O 1
ATOM 611 N N . ALA A 1 80 ? -5.793 -7.701 19.583 1.00 97.44 80 ALA A N 1
ATOM 612 C CA . ALA A 1 80 ? -4.415 -7.215 19.660 1.00 97.44 80 ALA A CA 1
ATOM 613 C C . ALA A 1 80 ? -4.321 -5.939 20.509 1.00 97.44 80 ALA A C 1
ATOM 615 O O . ALA A 1 80 ? -3.484 -5.848 21.408 1.00 97.44 80 ALA A O 1
ATOM 616 N N . TYR A 1 81 ? -5.254 -5.009 20.300 1.00 98.12 81 TYR A N 1
ATOM 617 C CA . TYR A 1 81 ? -5.404 -3.821 21.130 1.00 98.12 81 TYR A CA 1
ATOM 618 C C . TYR A 1 81 ? -5.614 -4.177 22.610 1.00 98.12 81 TYR A C 1
ATOM 620 O O . TYR A 1 81 ? -4.937 -3.631 23.474 1.00 98.12 81 TYR A O 1
ATOM 628 N N . GLN A 1 82 ? -6.530 -5.102 22.919 1.00 97.69 82 GLN A N 1
ATOM 629 C CA . GLN A 1 82 ? -6.829 -5.510 24.294 1.00 97.69 82 GLN A CA 1
ATOM 630 C C . GLN A 1 82 ? -5.602 -6.115 24.979 1.00 97.69 82 GLN A C 1
ATOM 632 O O . GLN A 1 82 ? -5.315 -5.783 26.127 1.00 97.69 82 GLN A O 1
ATOM 637 N N . GLN A 1 83 ? -4.855 -6.974 24.281 1.00 96.38 83 GLN A N 1
ATOM 638 C CA . GLN A 1 83 ? -3.617 -7.559 24.803 1.00 96.38 83 GLN A CA 1
ATOM 639 C C . GLN A 1 83 ? -2.575 -6.485 25.118 1.00 96.38 83 GLN A C 1
ATOM 641 O O . GLN A 1 83 ? -1.991 -6.501 26.200 1.00 96.38 83 GLN A O 1
ATOM 646 N N . TRP A 1 84 ? -2.385 -5.530 24.206 1.00 97.00 84 TRP A N 1
ATOM 647 C CA . TRP A 1 84 ? -1.494 -4.396 24.425 1.00 97.00 84 TRP A CA 1
ATOM 648 C C . TRP A 1 84 ? -1.956 -3.532 25.604 1.00 97.00 84 TRP A C 1
ATOM 650 O O . TRP A 1 84 ? -1.169 -3.287 26.513 1.00 97.00 84 TRP A O 1
ATOM 660 N N . ALA A 1 85 ? -3.233 -3.143 25.646 1.00 96.56 85 ALA A N 1
ATOM 661 C CA . ALA A 1 85 ? -3.798 -2.285 26.686 1.00 96.56 85 ALA A CA 1
ATOM 662 C C . ALA A 1 85 ? -3.631 -2.893 28.089 1.00 96.56 85 ALA A C 1
ATOM 664 O O . ALA A 1 85 ? -3.187 -2.199 29.001 1.00 96.56 85 ALA A O 1
ATOM 665 N N . ASN A 1 86 ? -3.881 -4.201 28.239 1.00 93.62 86 ASN A N 1
ATOM 666 C CA . ASN A 1 86 ? -3.658 -4.929 29.495 1.00 93.62 86 ASN A CA 1
ATOM 667 C C . ASN A 1 86 ? -2.190 -4.886 29.966 1.00 93.62 86 ASN A C 1
ATOM 669 O O . ASN A 1 86 ? -1.931 -4.953 31.164 1.00 93.62 86 ASN A O 1
ATOM 673 N N . GLY A 1 87 ? -1.231 -4.786 29.040 1.00 90.31 87 GLY A N 1
ATOM 674 C CA . GLY A 1 87 ? 0.196 -4.659 29.348 1.00 90.31 87 GLY A CA 1
ATOM 675 C C . GLY A 1 87 ? 0.664 -3.230 29.643 1.00 90.31 87 GLY A C 1
ATOM 676 O O . GLY A 1 87 ? 1.792 -3.064 30.103 1.00 90.31 87 GLY A O 1
ATOM 677 N N . GLN A 1 88 ? -0.167 -2.213 29.382 1.00 90.19 88 GLN A N 1
ATOM 678 C CA . GLN A 1 88 ? 0.159 -0.802 29.617 1.00 90.19 88 GLN A CA 1
ATOM 679 C C . GLN A 1 88 ? -0.473 -0.281 30.915 1.00 90.19 88 GLN A C 1
ATOM 681 O O . GLN A 1 88 ? 0.240 -0.023 31.885 1.00 90.19 88 GLN A O 1
ATOM 686 N N . GLN A 1 89 ? -1.800 -0.095 30.927 1.00 83.06 89 GLN A N 1
ATOM 687 C CA . GLN A 1 89 ? -2.582 0.458 32.042 1.00 83.06 89 GLN A CA 1
ATOM 688 C C . GLN A 1 89 ? -4.029 -0.068 31.985 1.00 83.06 89 GLN A C 1
ATOM 690 O O . GLN A 1 89 ? -4.615 -0.169 30.907 1.00 83.06 89 GLN A O 1
ATOM 695 N N . GLU A 1 90 ? -4.619 -0.394 33.142 1.00 82.19 90 GLU A N 1
ATOM 696 C CA . GLU A 1 90 ? -5.965 -0.995 33.218 1.00 82.19 90 GLU A CA 1
ATOM 697 C C . GLU A 1 90 ? -7.084 -0.089 32.673 1.00 82.19 90 GLU A C 1
ATOM 699 O O . GLU A 1 90 ? -8.087 -0.589 32.173 1.00 82.19 90 GLU A O 1
ATOM 704 N N . ASP A 1 91 ? -6.930 1.234 32.732 1.00 86.38 91 ASP A N 1
ATOM 705 C CA . ASP A 1 91 ? -7.926 2.215 32.277 1.00 86.38 91 ASP A CA 1
ATOM 706 C C . ASP A 1 91 ? -8.091 2.267 30.746 1.00 86.38 91 ASP A C 1
ATOM 708 O O . ASP A 1 91 ? -9.142 2.679 30.233 1.00 86.38 91 ASP A O 1
ATOM 712 N N . LEU A 1 92 ? -7.084 1.796 30.007 1.00 90.94 92 LEU A N 1
ATOM 713 C CA . LEU A 1 92 ? -7.147 1.647 28.557 1.00 90.94 92 LEU A CA 1
ATOM 714 C C . LEU A 1 92 ? -8.060 0.483 28.151 1.00 90.94 92 LEU A C 1
ATOM 716 O O . LEU A 1 92 ? -8.751 0.585 27.138 1.00 90.94 92 LEU A O 1
ATOM 720 N N . VAL A 1 93 ? -8.127 -0.586 28.948 1.00 95.69 93 VAL A N 1
ATOM 721 C CA . VAL A 1 93 ? -8.872 -1.814 28.635 1.00 95.69 93 VAL A CA 1
ATOM 722 C C . VAL A 1 93 ? -10.361 -1.513 28.430 1.00 95.69 93 VAL A C 1
ATOM 724 O O . VAL A 1 93 ? -11.046 -0.995 29.311 1.00 95.69 93 VAL A O 1
ATOM 727 N N . LEU A 1 94 ? -10.889 -1.843 27.247 1.00 96.62 94 LEU A N 1
ATOM 728 C CA . LEU A 1 94 ? -12.325 -1.699 26.977 1.00 96.62 94 LEU A CA 1
ATOM 729 C C . LEU A 1 94 ? -13.125 -2.776 27.716 1.00 96.62 94 LEU A C 1
ATOM 731 O O . LEU A 1 94 ? -12.728 -3.940 27.753 1.00 96.62 94 LEU A O 1
ATOM 735 N N . SER A 1 95 ? -14.305 -2.408 28.207 1.00 96.12 95 SER A N 1
ATOM 736 C CA . SER A 1 95 ? -15.297 -3.371 28.694 1.00 96.12 95 SER A CA 1
ATOM 737 C C . SER A 1 95 ? -15.760 -4.322 27.583 1.00 96.12 95 SER A C 1
ATOM 739 O O . SER A 1 95 ? -15.693 -3.992 26.398 1.00 96.12 95 SER A O 1
ATOM 741 N N . GLN A 1 96 ? -16.323 -5.478 27.948 1.00 97.00 96 GLN A N 1
ATOM 742 C CA . GLN A 1 96 ? -16.827 -6.443 26.961 1.00 97.00 96 GLN A CA 1
ATOM 743 C C . GLN A 1 96 ? -17.876 -5.833 26.015 1.00 97.00 96 GLN A C 1
ATOM 745 O O . GLN A 1 96 ? -17.849 -6.086 24.816 1.00 97.00 96 GLN A O 1
ATOM 750 N N . GLN A 1 97 ? -18.759 -4.972 26.532 1.00 97.31 97 GLN A N 1
ATOM 751 C CA . GLN A 1 97 ? -19.750 -4.277 25.708 1.00 97.31 97 GLN A CA 1
ATOM 752 C C . GLN A 1 97 ? -19.085 -3.354 24.677 1.00 97.31 97 GLN A C 1
ATOM 754 O O . GLN A 1 97 ? -19.498 -3.322 23.519 1.00 97.31 97 GLN A O 1
ATOM 759 N N . GLN A 1 98 ? -18.048 -2.616 25.083 1.00 97.69 98 GLN A N 1
ATOM 760 C CA . GLN A 1 98 ? -17.276 -1.780 24.166 1.00 97.69 98 GLN A CA 1
ATOM 761 C C . GLN A 1 98 ? -16.519 -2.632 23.144 1.00 97.69 98 GLN A C 1
ATOM 763 O O . GLN A 1 98 ? -16.506 -2.265 21.976 1.00 97.69 98 GLN A O 1
ATOM 768 N N . VAL A 1 99 ? -15.942 -3.772 23.538 1.00 98.25 99 VAL A N 1
ATOM 769 C CA . VAL A 1 99 ? -15.304 -4.725 22.612 1.00 98.25 99 VAL A CA 1
ATOM 770 C C . VAL A 1 99 ? -16.289 -5.176 21.536 1.00 98.25 99 VAL A C 1
ATOM 772 O O . VAL A 1 99 ? -16.007 -5.016 20.350 1.00 98.25 99 VAL A O 1
ATOM 775 N N . ASP A 1 100 ? -17.459 -5.678 21.931 1.00 97.75 100 ASP A N 1
ATOM 776 C CA . ASP A 1 100 ? -18.455 -6.202 20.993 1.00 97.75 100 ASP A CA 1
ATOM 777 C C . ASP A 1 100 ? -18.961 -5.107 20.040 1.00 97.75 100 ASP A C 1
ATOM 779 O O . ASP A 1 100 ? -19.037 -5.321 18.826 1.00 97.75 100 ASP A O 1
ATOM 783 N N . GLN A 1 101 ? -19.230 -3.906 20.567 1.00 97.62 101 GLN A N 1
ATOM 784 C CA . GLN A 1 101 ? -19.642 -2.756 19.759 1.00 97.62 101 GLN A CA 1
ATOM 785 C C . GLN A 1 101 ? -18.542 -2.314 18.788 1.00 97.62 101 GLN A C 1
ATOM 787 O O . GLN A 1 101 ? -18.826 -2.023 17.630 1.00 97.62 101 GLN A O 1
ATOM 792 N N . THR A 1 102 ? -17.286 -2.292 19.233 1.00 98.00 102 THR A N 1
ATOM 793 C CA . THR A 1 102 ? -16.142 -1.879 18.408 1.00 98.00 102 THR A CA 1
ATOM 794 C C . THR A 1 102 ? -15.931 -2.845 17.249 1.00 98.00 102 THR A C 1
ATOM 796 O O . THR A 1 102 ? -15.761 -2.410 16.114 1.00 98.00 102 THR A O 1
ATOM 799 N N . ILE A 1 103 ? -15.997 -4.156 17.504 1.00 98.12 103 ILE A N 1
ATOM 800 C CA . ILE A 1 103 ? -15.886 -5.184 16.458 1.00 98.12 103 ILE A CA 1
ATOM 801 C C . ILE A 1 103 ? -17.001 -5.010 15.425 1.00 98.12 103 ILE A C 1
ATOM 803 O O . ILE A 1 103 ? -16.731 -5.015 14.223 1.00 98.12 103 ILE A O 1
ATOM 807 N N . ALA A 1 104 ? -18.243 -4.823 15.882 1.00 96.38 104 ALA A N 1
ATOM 808 C CA . ALA A 1 104 ? -19.373 -4.584 14.994 1.00 96.38 104 ALA A CA 1
ATOM 809 C C . ALA A 1 104 ? -19.192 -3.301 14.168 1.00 96.38 104 ALA A C 1
ATOM 811 O O . ALA A 1 104 ? -19.427 -3.323 12.961 1.00 96.38 104 ALA A O 1
ATOM 812 N N . ASP A 1 105 ? -18.733 -2.212 14.788 1.00 96.88 105 ASP A N 1
ATOM 813 C CA . ASP A 1 105 ? -18.558 -0.914 14.136 1.00 96.88 105 ASP A CA 1
ATOM 814 C C . ASP A 1 105 ? -17.458 -0.926 13.077 1.00 96.88 105 ASP A C 1
ATOM 816 O O . ASP A 1 105 ? -17.674 -0.386 11.988 1.00 96.88 105 ASP A O 1
ATOM 820 N N . LEU A 1 106 ? -16.318 -1.550 13.385 1.00 97.00 106 LEU A N 1
ATOM 821 C CA . LEU A 1 106 ? -15.192 -1.739 12.469 1.00 97.00 106 LEU A CA 1
ATOM 822 C C . LEU A 1 106 ? -15.539 -2.701 11.323 1.00 97.00 106 LEU A C 1
ATOM 824 O O . LEU A 1 106 ? -15.047 -2.534 10.212 1.00 97.00 106 LEU A O 1
ATOM 828 N N . GLY A 1 107 ? -16.410 -3.683 11.573 1.00 95.81 107 GLY A N 1
ATOM 829 C CA . GLY A 1 107 ? -16.887 -4.636 10.568 1.00 95.81 107 GLY A CA 1
ATOM 830 C C . GLY A 1 107 ? -17.922 -4.076 9.585 1.00 95.81 107 GLY A C 1
ATOM 831 O O . GLY A 1 107 ? -18.354 -4.789 8.676 1.00 95.81 107 GLY A O 1
ATOM 832 N N . ARG A 1 108 ? -18.352 -2.815 9.733 1.00 95.06 108 ARG A N 1
ATOM 833 C CA . ARG A 1 108 ? -19.285 -2.188 8.786 1.00 95.06 108 ARG A CA 1
ATOM 834 C C . ARG A 1 108 ? -18.562 -1.827 7.488 1.00 95.06 108 ARG A C 1
ATOM 836 O O . ARG A 1 108 ? -17.634 -1.026 7.478 1.00 95.06 108 ARG A O 1
ATOM 843 N N . ASN A 1 109 ? -19.056 -2.362 6.375 1.00 92.38 109 ASN A N 1
ATOM 844 C CA . ASN A 1 109 ? -18.707 -1.881 5.038 1.00 92.38 109 ASN A CA 1
ATOM 845 C C . ASN A 1 109 ? -19.475 -0.591 4.691 1.00 92.38 109 ASN A C 1
ATOM 847 O O . ASN A 1 109 ? -20.398 -0.187 5.405 1.00 92.38 109 ASN A O 1
ATOM 851 N N . GLY A 1 110 ? -19.155 0.036 3.559 1.00 89.94 110 GLY A N 1
ATOM 852 C CA . GLY A 1 110 ? -19.734 1.328 3.178 1.00 89.94 110 GLY A CA 1
ATOM 853 C C . GLY A 1 110 ? -21.263 1.318 3.050 1.00 89.94 110 GLY A C 1
ATOM 854 O O . GLY A 1 110 ? -21.927 2.306 3.367 1.00 89.94 110 GLY A O 1
ATOM 855 N N . ARG A 1 111 ? -21.870 0.195 2.637 1.00 91.88 111 ARG A N 1
ATOM 856 C CA . ARG A 1 111 ? -23.338 0.037 2.653 1.00 91.88 111 ARG A CA 1
ATOM 857 C C . ARG A 1 111 ? -23.901 0.027 4.073 1.00 91.88 111 ARG A C 1
ATOM 859 O O . ARG A 1 111 ? -24.890 0.713 4.313 1.00 91.88 111 ARG A O 1
ATOM 866 N N . ALA A 1 112 ? -23.292 -0.725 4.986 1.00 94.62 112 ALA A N 1
ATOM 867 C CA . ALA A 1 112 ? -23.719 -0.786 6.381 1.00 94.62 112 ALA A CA 1
ATOM 868 C C . ALA A 1 112 ? -23.544 0.567 7.090 1.00 94.62 112 ALA A C 1
ATOM 870 O O . ALA A 1 112 ? -24.450 0.994 7.798 1.00 94.62 112 ALA A O 1
ATOM 871 N N . ILE A 1 113 ? -22.441 1.280 6.832 1.00 94.44 113 ILE A N 1
ATOM 872 C CA . ILE A 1 113 ? -22.210 2.640 7.344 1.00 94.44 113 ILE A CA 1
ATOM 873 C C . ILE A 1 113 ? -23.320 3.592 6.879 1.00 94.44 113 ILE A C 1
ATOM 875 O O . ILE A 1 113 ? -23.909 4.295 7.696 1.00 94.44 113 ILE A O 1
ATOM 879 N N . ARG A 1 114 ? -23.665 3.588 5.583 1.00 93.00 114 ARG A N 1
ATOM 880 C CA . ARG A 1 114 ? -24.756 4.430 5.055 1.00 93.00 114 ARG A CA 1
ATOM 881 C C . ARG A 1 114 ? -26.128 4.052 5.616 1.00 93.00 114 ARG A C 1
ATOM 883 O O . ARG A 1 114 ? -26.938 4.939 5.868 1.00 93.00 114 ARG A O 1
ATOM 890 N N . ALA A 1 115 ? -26.393 2.761 5.820 1.00 95.06 115 ALA A N 1
ATOM 891 C CA . ALA A 1 115 ? -27.629 2.295 6.453 1.00 95.06 115 ALA A CA 1
ATOM 892 C C . ALA A 1 115 ? -27.742 2.750 7.920 1.00 95.06 115 ALA A C 1
ATOM 894 O O . ALA A 1 115 ? -28.845 2.997 8.398 1.00 95.06 115 ALA A O 1
ATOM 895 N N . ASP A 1 116 ? -26.606 2.918 8.597 1.00 94.56 116 ASP A N 1
ATOM 896 C CA . ASP A 1 116 ? -26.475 3.449 9.958 1.00 94.56 116 ASP A CA 1
ATOM 897 C C . ASP A 1 116 ? -26.241 4.977 9.970 1.00 94.56 116 ASP A C 1
ATOM 899 O O . ASP A 1 116 ? -25.540 5.515 10.825 1.00 94.56 116 ASP A O 1
ATOM 903 N N . ALA A 1 117 ? -26.778 5.680 8.964 1.00 94.12 117 ALA A N 1
ATOM 904 C CA . ALA A 1 117 ? -26.733 7.138 8.815 1.00 94.12 117 ALA A CA 1
ATOM 905 C C . ALA A 1 117 ? -25.326 7.769 8.921 1.00 94.12 117 ALA A C 1
ATOM 907 O O . ALA A 1 117 ? -25.187 8.912 9.352 1.00 94.12 117 ALA A O 1
ATOM 908 N N . GLY A 1 118 ? -24.278 7.034 8.535 1.00 92.50 118 GLY A N 1
ATOM 909 C CA . GLY A 1 118 ? -22.899 7.523 8.580 1.00 92.50 118 GLY A CA 1
ATOM 910 C C . GLY A 1 118 ? -22.321 7.628 9.993 1.00 92.50 118 GLY A C 1
ATOM 911 O O . GLY A 1 118 ? -21.357 8.358 10.203 1.00 92.50 118 GLY A O 1
ATOM 912 N N . ARG A 1 119 ? -22.886 6.936 10.989 1.00 94.94 119 ARG A N 1
ATOM 913 C CA . ARG A 1 119 ? -22.407 7.023 12.375 1.00 94.94 119 ARG A CA 1
ATOM 914 C C . ARG A 1 119 ? -20.931 6.587 12.496 1.00 94.94 119 ARG A C 1
ATOM 916 O O . ARG A 1 119 ? -20.624 5.440 12.142 1.00 94.94 119 ARG A O 1
ATOM 923 N N . PRO A 1 120 ? -20.026 7.423 13.040 1.00 93.69 120 PRO A N 1
ATOM 924 C CA . PRO A 1 120 ? -18.639 7.032 13.274 1.00 93.69 120 PRO A CA 1
ATOM 925 C C . PRO A 1 120 ? -18.506 6.040 14.440 1.00 93.69 120 PRO A C 1
ATOM 927 O O . PRO A 1 120 ? -19.437 5.841 15.225 1.00 93.69 120 PRO A O 1
ATOM 930 N N . LEU A 1 121 ? -17.333 5.415 14.549 1.00 94.94 121 LEU A N 1
ATOM 931 C CA . LEU A 1 121 ? -16.902 4.744 15.775 1.00 94.94 121 LEU A CA 1
ATOM 932 C C . LEU A 1 121 ? -16.920 5.743 16.944 1.00 94.94 121 LEU A C 1
ATOM 934 O O . LEU A 1 121 ? -16.680 6.937 16.741 1.00 94.94 121 LEU A O 1
ATOM 938 N N . ASP A 1 122 ? -17.176 5.254 18.158 1.00 95.31 122 ASP A N 1
ATOM 939 C CA . ASP A 1 122 ? -17.037 6.067 19.367 1.00 95.31 122 ASP A CA 1
ATOM 940 C C . ASP A 1 122 ? -15.664 6.763 19.409 1.00 95.31 122 ASP A C 1
ATOM 942 O O . ASP A 1 122 ? -14.626 6.144 19.159 1.00 95.31 122 ASP A O 1
ATOM 946 N N . ALA A 1 123 ? -15.662 8.070 19.682 1.00 93.69 123 ALA A N 1
ATOM 947 C CA . ALA A 1 123 ? -14.471 8.902 19.537 1.00 93.69 123 ALA A CA 1
ATOM 948 C C . ALA A 1 123 ? -13.374 8.544 20.549 1.00 93.69 123 ALA A C 1
ATOM 950 O O . ALA A 1 123 ? -12.187 8.608 20.222 1.00 93.69 123 ALA A O 1
ATOM 951 N N . GLU A 1 124 ? -13.757 8.147 21.764 1.00 95.00 124 GLU A N 1
ATOM 952 C CA . GLU A 1 124 ? -12.809 7.742 22.796 1.00 95.00 124 GLU A CA 1
ATOM 953 C C . GLU A 1 124 ? -12.197 6.383 22.452 1.00 95.00 124 GLU A C 1
ATOM 955 O O . GLU A 1 124 ? -10.974 6.231 22.477 1.00 95.00 124 GLU A O 1
ATOM 960 N N . VAL A 1 125 ? -13.023 5.421 22.034 1.00 96.12 125 VAL A N 1
ATOM 961 C CA . VAL A 1 125 ? -12.548 4.122 21.539 1.00 96.12 125 VAL A CA 1
ATOM 962 C C . VAL A 1 125 ? -11.621 4.301 20.335 1.00 96.12 125 VAL A C 1
ATOM 964 O O . VAL A 1 125 ? -10.545 3.704 20.305 1.00 96.12 125 VAL A O 1
ATOM 967 N N . LYS A 1 126 ? -11.988 5.148 19.363 1.00 95.06 126 LYS A N 1
ATOM 968 C CA . LYS A 1 126 ? -11.143 5.428 18.195 1.00 95.06 126 LYS A CA 1
ATOM 969 C C . LYS A 1 126 ? -9.790 5.993 18.616 1.00 95.06 126 LYS A C 1
ATOM 971 O O . LYS A 1 126 ? -8.770 5.495 18.155 1.00 95.06 126 LYS A O 1
ATOM 976 N N . SER A 1 127 ? -9.779 6.982 19.510 1.00 94.44 127 SER A N 1
ATOM 977 C CA . SER A 1 127 ? -8.544 7.578 20.036 1.00 94.44 127 SER A CA 1
ATOM 978 C C . SER A 1 127 ? -7.631 6.525 20.675 1.00 94.44 127 SER A C 1
ATOM 980 O O . SER A 1 127 ? -6.428 6.484 20.407 1.00 94.44 127 SER A O 1
ATOM 982 N N . ARG A 1 128 ? -8.201 5.604 21.461 1.00 95.62 128 ARG A N 1
ATOM 983 C CA . ARG A 1 128 ? -7.449 4.508 22.085 1.00 95.62 128 ARG A CA 1
ATOM 984 C C . ARG A 1 128 ? -6.883 3.522 21.054 1.00 95.62 128 ARG A C 1
ATOM 986 O O . ARG A 1 128 ? -5.730 3.116 21.182 1.00 95.62 128 ARG A O 1
ATOM 993 N N . LEU A 1 129 ? -7.655 3.162 20.026 1.00 96.75 129 LEU A N 1
ATOM 994 C CA . LEU A 1 129 ? -7.180 2.308 18.931 1.00 96.75 129 LEU A CA 1
ATOM 995 C C . LEU A 1 129 ? -6.078 2.989 18.115 1.00 96.75 129 LEU A C 1
ATOM 997 O O . LEU A 1 129 ? -5.066 2.358 17.842 1.00 96.75 129 LEU A O 1
ATOM 1001 N N . ASP A 1 130 ? -6.231 4.270 17.777 1.00 94.94 130 ASP A N 1
ATOM 1002 C CA . ASP A 1 130 ? -5.188 5.043 17.092 1.00 94.94 130 ASP A CA 1
ATOM 1003 C C . ASP A 1 130 ? -3.914 5.140 17.949 1.00 94.94 130 ASP A C 1
ATOM 1005 O O . ASP A 1 130 ? -2.807 5.041 17.422 1.00 94.94 130 ASP A O 1
ATOM 1009 N N . THR A 1 131 ? -4.051 5.244 19.278 1.00 94.62 131 THR A N 1
ATOM 1010 C CA . THR A 1 131 ? -2.903 5.192 20.200 1.00 94.62 131 THR A CA 1
ATOM 1011 C C . THR A 1 131 ? -2.158 3.864 20.081 1.00 94.62 131 THR A C 1
ATOM 1013 O O . THR A 1 131 ? -0.940 3.868 19.907 1.00 94.62 131 THR A O 1
ATOM 1016 N N . PHE A 1 132 ? -2.872 2.735 20.107 1.00 96.31 132 PHE A N 1
ATOM 1017 C CA . PHE A 1 132 ? -2.265 1.422 19.877 1.00 96.31 132 PHE A CA 1
ATOM 1018 C C . PHE A 1 132 ? -1.617 1.323 18.498 1.00 96.31 132 PHE A C 1
ATOM 1020 O O . PHE A 1 132 ? -0.464 0.926 18.408 1.00 96.31 132 PHE A O 1
ATOM 1027 N N . LEU A 1 133 ? -2.315 1.724 17.433 1.00 95.88 133 LEU A N 1
ATOM 1028 C CA . LEU A 1 133 ? -1.791 1.655 16.066 1.00 95.88 133 LEU A CA 1
ATOM 1029 C C . LEU A 1 133 ? -0.514 2.489 15.891 1.00 95.88 133 LEU A C 1
ATOM 1031 O O . LEU A 1 133 ? 0.330 2.125 15.081 1.00 95.88 133 LEU A O 1
ATOM 1035 N N . SER A 1 134 ? -0.342 3.555 16.678 1.00 93.06 134 SER A N 1
ATOM 1036 C CA . SER A 1 134 ? 0.886 4.357 16.716 1.00 93.06 134 SER A CA 1
ATOM 1037 C C . SER A 1 134 ? 2.019 3.780 17.583 1.00 93.06 134 SER A C 1
ATOM 1039 O O . SER A 1 134 ? 3.139 4.290 17.522 1.00 93.06 134 SER A O 1
ATOM 1041 N N . SER A 1 135 ? 1.763 2.741 18.389 1.00 94.69 135 SER A N 1
ATOM 1042 C CA . SER A 1 135 ? 2.784 2.049 19.189 1.00 94.69 135 SER A CA 1
ATOM 1043 C C . SER A 1 135 ? 3.618 1.094 18.328 1.00 94.69 135 SER A C 1
ATOM 1045 O O . SER A 1 135 ? 3.209 0.711 17.233 1.00 94.69 135 SER A O 1
ATOM 1047 N N . ASN A 1 136 ? 4.778 0.649 18.823 1.00 94.81 136 ASN A N 1
ATOM 1048 C CA . ASN A 1 136 ? 5.582 -0.349 18.107 1.00 94.81 136 ASN A CA 1
ATOM 1049 C C . ASN A 1 136 ? 4.807 -1.665 17.906 1.00 94.81 136 ASN A C 1
ATOM 1051 O O . ASN A 1 136 ? 4.853 -2.258 16.833 1.00 94.81 136 ASN A O 1
ATOM 1055 N N . GLU A 1 137 ? 4.056 -2.114 18.910 1.00 96.50 137 GLU A N 1
ATOM 1056 C CA . GLU A 1 137 ? 3.230 -3.319 18.814 1.00 96.50 137 GLU A CA 1
ATOM 1057 C C . GLU A 1 137 ? 2.130 -3.168 17.758 1.00 96.50 137 GLU A C 1
ATOM 1059 O O . GLU A 1 137 ? 1.925 -4.085 16.963 1.00 96.50 137 GLU A O 1
ATOM 1064 N N . GLY A 1 138 ? 1.457 -2.013 17.705 1.00 96.75 138 GLY A N 1
ATOM 1065 C CA . GLY A 1 138 ? 0.450 -1.737 16.682 1.00 96.75 138 GLY A CA 1
ATOM 1066 C C . GLY A 1 138 ? 1.041 -1.617 15.281 1.00 96.75 138 GLY A C 1
ATOM 1067 O O . GLY A 1 138 ? 0.517 -2.232 14.355 1.00 96.75 138 GLY A O 1
ATOM 1068 N N . ILE A 1 139 ? 2.164 -0.908 15.121 1.00 95.38 139 ILE A N 1
ATOM 1069 C CA . ILE A 1 139 ? 2.884 -0.796 13.842 1.00 95.38 139 ILE A CA 1
ATOM 1070 C C . ILE A 1 139 ? 3.303 -2.183 13.340 1.00 95.38 139 ILE A C 1
ATOM 1072 O O . ILE A 1 139 ? 3.048 -2.511 12.181 1.00 95.38 139 ILE A O 1
ATOM 1076 N N . SER A 1 140 ? 3.896 -3.015 14.203 1.00 96.25 140 SER A N 1
ATOM 1077 C CA . SER A 1 140 ? 4.297 -4.382 13.851 1.00 96.25 140 SER A CA 1
ATOM 1078 C C . SER A 1 140 ? 3.086 -5.245 13.487 1.00 96.25 140 SER A C 1
ATOM 1080 O O . SER A 1 140 ? 3.106 -5.950 12.478 1.00 96.25 140 SER A O 1
ATOM 1082 N N . TRP A 1 141 ? 1.990 -5.150 14.249 1.00 96.50 141 TRP A N 1
ATOM 1083 C CA . TRP A 1 141 ? 0.760 -5.891 13.968 1.00 96.50 141 TRP A CA 1
ATOM 1084 C C . TRP A 1 141 ? 0.153 -5.509 12.611 1.00 96.50 141 TRP A C 1
ATOM 1086 O O . TRP A 1 141 ? -0.203 -6.387 11.825 1.00 96.50 141 TRP A O 1
ATOM 1096 N N . VAL A 1 142 ? 0.083 -4.210 12.302 1.00 95.38 142 VAL A N 1
ATOM 1097 C CA . VAL A 1 142 ? -0.377 -3.707 11.000 1.00 95.38 142 VAL A CA 1
ATOM 1098 C C . VAL A 1 142 ? 0.537 -4.200 9.879 1.00 95.38 142 VAL A C 1
ATOM 1100 O O . VAL A 1 142 ? 0.054 -4.721 8.876 1.00 95.38 142 VAL A O 1
ATOM 1103 N N . HIS A 1 143 ? 1.853 -4.099 10.061 1.00 95.06 143 HIS A N 1
ATOM 1104 C CA . HIS A 1 143 ? 2.828 -4.542 9.066 1.00 95.06 143 HIS A CA 1
ATOM 1105 C C . HIS A 1 143 ? 2.726 -6.045 8.775 1.00 95.06 143 HIS A C 1
ATOM 1107 O O . HIS A 1 143 ? 2.785 -6.463 7.624 1.00 95.06 143 HIS A O 1
ATOM 1113 N N . GLN A 1 144 ? 2.487 -6.879 9.790 1.00 95.31 144 GLN A N 1
ATOM 1114 C CA . GLN A 1 144 ? 2.247 -8.312 9.586 1.00 95.31 144 GLN A CA 1
ATOM 1115 C C . GLN A 1 144 ? 1.017 -8.576 8.703 1.00 95.31 144 GLN A C 1
ATOM 1117 O O . GLN A 1 144 ? 1.016 -9.536 7.931 1.00 95.31 144 GLN A O 1
ATOM 1122 N N . ARG A 1 145 ? -0.014 -7.720 8.756 1.00 93.00 145 ARG A N 1
ATOM 1123 C CA . ARG A 1 145 ? -1.152 -7.798 7.824 1.00 93.00 145 ARG A CA 1
ATOM 1124 C C . ARG A 1 145 ? -0.751 -7.433 6.403 1.00 93.00 145 ARG A C 1
ATOM 1126 O O . ARG A 1 145 ? -1.120 -8.161 5.482 1.00 93.00 145 ARG A O 1
ATOM 1133 N N . ASP A 1 146 ? 0.022 -6.360 6.239 1.00 93.88 146 ASP A N 1
ATOM 1134 C CA . ASP A 1 146 ? 0.565 -5.963 4.935 1.00 93.88 146 ASP A CA 1
ATOM 1135 C C . ASP A 1 146 ? 1.366 -7.129 4.316 1.00 93.88 146 ASP A C 1
ATOM 1137 O O . ASP A 1 146 ? 1.168 -7.469 3.149 1.00 93.88 146 ASP A O 1
ATOM 1141 N N . VAL A 1 147 ? 2.196 -7.819 5.113 1.00 95.81 147 VAL A N 1
ATOM 1142 C CA . VAL A 1 147 ? 2.959 -9.009 4.687 1.00 95.81 147 VAL A CA 1
ATOM 1143 C C . VAL A 1 147 ? 2.044 -10.137 4.210 1.00 95.81 147 VAL A C 1
ATOM 1145 O O . VAL A 1 147 ? 2.235 -10.640 3.104 1.00 95.81 147 VAL A O 1
ATOM 1148 N N . VAL A 1 148 ? 1.035 -10.513 5.004 1.00 93.62 148 VAL A N 1
ATOM 1149 C CA . VAL A 1 148 ? 0.093 -11.592 4.649 1.00 93.62 148 VAL A CA 1
ATOM 1150 C C . VAL A 1 148 ? -0.653 -11.277 3.351 1.00 93.62 148 VAL A C 1
ATOM 1152 O O . VAL A 1 148 ? -0.826 -12.154 2.502 1.00 93.62 148 VAL A O 1
ATOM 1155 N N . GLN A 1 149 ? -1.071 -10.026 3.160 1.00 92.25 149 GLN A N 1
ATOM 1156 C CA . GLN A 1 149 ? -1.763 -9.622 1.940 1.00 92.25 149 GLN A CA 1
ATOM 1157 C C . GLN A 1 149 ? -0.821 -9.628 0.723 1.00 92.25 149 GLN A C 1
ATOM 1159 O O . GLN A 1 149 ? -1.223 -10.034 -0.368 1.00 92.25 149 GLN A O 1
ATOM 1164 N N . ILE A 1 150 ? 0.451 -9.262 0.893 1.00 96.56 150 ILE A N 1
ATOM 1165 C CA . ILE A 1 150 ? 1.453 -9.363 -0.180 1.00 96.56 150 ILE A CA 1
ATOM 1166 C C . ILE A 1 150 ? 1.760 -10.819 -0.517 1.00 96.56 150 ILE A C 1
ATOM 1168 O O . ILE A 1 150 ? 1.865 -11.150 -1.695 1.00 96.56 150 ILE A O 1
ATOM 1172 N N . ASP A 1 151 ? 1.845 -11.709 0.473 1.00 97.06 151 ASP A N 1
ATOM 1173 C CA . ASP A 1 151 ? 1.962 -13.152 0.237 1.00 97.06 151 ASP A CA 1
ATOM 1174 C C . ASP A 1 151 ? 0.779 -13.682 -0.580 1.00 97.06 151 ASP A C 1
ATOM 1176 O O . ASP A 1 151 ? 0.965 -14.428 -1.545 1.00 97.06 151 ASP A O 1
ATOM 1180 N N . LYS A 1 152 ? -0.437 -13.236 -0.251 1.00 95.31 152 LYS A N 1
ATOM 1181 C CA . LYS A 1 152 ? -1.647 -13.575 -1.003 1.00 95.31 152 LYS A CA 1
ATOM 1182 C C . LYS A 1 152 ? -1.586 -13.065 -2.445 1.00 95.31 152 LYS A C 1
ATOM 1184 O O . LYS A 1 152 ? -1.907 -13.822 -3.358 1.00 95.31 152 LYS A O 1
ATOM 1189 N N . LEU A 1 153 ? -1.146 -11.825 -2.673 1.00 97.12 153 LEU A N 1
ATOM 1190 C CA . LEU A 1 153 ? -0.945 -11.271 -4.018 1.00 97.12 153 LEU A CA 1
ATOM 1191 C C . LEU A 1 153 ? 0.108 -12.057 -4.806 1.00 97.12 153 LEU A C 1
ATOM 1193 O O . LEU A 1 153 ? -0.112 -12.380 -5.977 1.00 97.12 153 LEU A O 1
ATOM 1197 N N . MET A 1 154 ? 1.227 -12.400 -4.164 1.00 98.50 154 MET A N 1
ATOM 1198 C CA . MET A 1 154 ? 2.290 -13.196 -4.772 1.00 98.50 154 MET A CA 1
ATOM 1199 C C . MET A 1 154 ? 1.765 -14.556 -5.250 1.00 98.50 154 MET A C 1
ATOM 1201 O O . MET A 1 154 ? 2.016 -14.939 -6.391 1.00 98.50 154 MET A O 1
ATOM 1205 N N . ASP A 1 155 ? 0.983 -15.250 -4.423 1.00 98.06 155 ASP A N 1
ATOM 1206 C CA . ASP A 1 155 ? 0.400 -16.557 -4.749 1.00 98.06 155 ASP A CA 1
ATOM 1207 C C . ASP A 1 155 ? -0.717 -16.464 -5.804 1.00 98.06 155 ASP A C 1
ATOM 1209 O O . ASP A 1 155 ? -0.712 -17.170 -6.814 1.00 98.06 155 ASP A O 1
ATOM 1213 N N . ARG A 1 156 ? -1.693 -15.576 -5.589 1.00 97.50 156 ARG A N 1
ATOM 1214 C CA . ARG A 1 156 ? -2.969 -15.593 -6.323 1.00 97.50 156 ARG A CA 1
ATOM 1215 C C . ARG A 1 156 ? -2.975 -14.767 -7.595 1.00 97.50 156 ARG A C 1
ATOM 1217 O O . ARG A 1 156 ? -3.768 -15.064 -8.484 1.00 97.50 156 ARG A O 1
ATOM 1224 N N . ALA A 1 157 ? -2.113 -13.763 -7.690 1.00 97.69 157 ALA A N 1
ATOM 1225 C CA . ALA A 1 157 ? -2.087 -12.826 -8.806 1.00 97.69 157 ALA A CA 1
ATOM 1226 C C . ALA A 1 157 ? -0.755 -12.881 -9.565 1.00 97.69 157 ALA A C 1
ATOM 1228 O O . ALA A 1 157 ? -0.742 -13.028 -10.789 1.00 97.69 157 ALA A O 1
ATOM 1229 N N . ILE A 1 158 ? 0.371 -12.843 -8.847 1.00 98.44 158 ILE A N 1
ATOM 1230 C CA . ILE A 1 158 ? 1.698 -12.788 -9.472 1.00 98.44 158 ILE A CA 1
ATOM 1231 C C . ILE A 1 158 ? 2.164 -14.152 -9.969 1.00 98.44 158 ILE A C 1
ATOM 1233 O O . ILE A 1 158 ? 2.676 -14.229 -11.082 1.00 98.44 158 ILE A O 1
ATOM 1237 N N . ALA A 1 159 ? 1.963 -15.240 -9.224 1.00 98.31 159 ALA A N 1
ATOM 1238 C CA . ALA A 1 159 ? 2.400 -16.555 -9.688 1.00 98.31 159 ALA A CA 1
ATOM 1239 C C . ALA A 1 159 ? 1.727 -16.976 -11.017 1.00 98.31 159 ALA A C 1
ATOM 1241 O O . ALA A 1 159 ? 2.447 -17.450 -11.901 1.00 98.31 159 ALA A O 1
ATOM 1242 N N . PRO A 1 160 ? 0.405 -16.781 -11.233 1.00 98.31 160 PRO A N 1
ATOM 1243 C CA . PRO A 1 160 ? -0.214 -16.976 -12.548 1.00 98.31 160 PRO A CA 1
ATOM 1244 C C . PRO A 1 160 ? 0.364 -16.059 -13.629 1.00 98.31 160 PRO A C 1
ATOM 1246 O O . PRO A 1 160 ? 0.692 -16.530 -14.717 1.00 98.31 160 PRO A O 1
ATOM 1249 N N . LEU A 1 161 ? 0.566 -14.771 -13.322 1.00 98.38 161 LEU A N 1
ATOM 1250 C CA . LEU A 1 161 ? 1.183 -13.822 -14.250 1.00 98.38 161 LEU A CA 1
ATOM 1251 C C . LEU A 1 161 ? 2.574 -14.291 -14.687 1.00 98.38 161 LEU A C 1
ATOM 1253 O O . LEU A 1 161 ? 2.850 -14.357 -15.880 1.00 98.38 161 LEU A O 1
ATOM 1257 N N . GLN A 1 162 ? 3.425 -14.696 -13.749 1.00 97.94 162 GLN A N 1
ATOM 1258 C CA . GLN A 1 162 ? 4.779 -15.171 -14.027 1.00 97.94 162 GLN A CA 1
ATOM 1259 C C . GLN A 1 162 ? 4.825 -16.450 -14.886 1.00 97.94 162 GLN A C 1
ATOM 1261 O O . GLN A 1 162 ? 5.843 -16.727 -15.531 1.00 97.94 162 GLN A O 1
ATOM 1266 N N . ARG A 1 163 ? 3.750 -17.252 -14.890 1.00 97.06 163 ARG A N 1
ATOM 1267 C CA . ARG A 1 163 ? 3.612 -18.434 -15.756 1.00 97.06 163 ARG A CA 1
ATOM 1268 C C . ARG A 1 163 ? 3.200 -18.086 -17.189 1.00 97.06 163 ARG A C 1
ATOM 1270 O O . ARG A 1 163 ? 3.436 -18.908 -18.069 1.00 97.06 163 ARG A O 1
ATOM 1277 N N . SER A 1 164 ? 2.632 -16.903 -17.421 1.00 97.88 164 SER A N 1
ATOM 1278 C CA . SER A 1 164 ? 2.186 -16.475 -18.750 1.00 97.88 164 SER A CA 1
ATOM 1279 C C . SER A 1 164 ? 3.350 -16.151 -19.693 1.00 97.88 164 SER A C 1
ATOM 1281 O O . SER A 1 164 ? 4.404 -15.660 -19.277 1.00 97.88 164 SER A O 1
ATOM 1283 N N . GLU A 1 165 ? 3.131 -16.366 -20.989 1.00 97.38 165 GLU A N 1
ATOM 1284 C CA . GLU A 1 165 ? 4.050 -15.966 -22.058 1.00 97.38 165 GLU A CA 1
ATOM 1285 C C . GLU A 1 165 ? 4.211 -14.446 -22.118 1.00 97.38 165 GLU A C 1
ATOM 1287 O O . GLU A 1 165 ? 5.316 -13.959 -22.357 1.00 97.38 165 GLU A O 1
ATOM 1292 N N . LEU A 1 166 ? 3.132 -13.701 -21.845 1.00 97.38 166 LEU A N 1
ATOM 1293 C CA . LEU A 1 166 ? 3.146 -12.241 -21.751 1.00 97.38 166 LEU A CA 1
ATOM 1294 C C . LEU A 1 166 ? 4.250 -11.765 -20.804 1.00 97.38 166 LEU A C 1
ATOM 1296 O O . LEU A 1 166 ? 5.077 -10.942 -21.182 1.00 97.38 166 LEU A O 1
ATOM 1300 N N . TYR A 1 167 ? 4.294 -12.311 -19.589 1.00 97.94 167 TYR A N 1
ATOM 1301 C CA . TYR A 1 167 ? 5.283 -11.907 -18.595 1.00 97.94 167 TYR A CA 1
ATOM 1302 C C . TYR A 1 167 ? 6.688 -12.425 -18.917 1.00 97.94 167 TYR A C 1
ATOM 1304 O O . TYR A 1 167 ? 7.670 -11.705 -18.752 1.00 97.94 167 TYR A O 1
ATOM 1312 N N . GLN A 1 168 ? 6.806 -13.671 -19.383 1.00 97.19 168 GLN A N 1
ATOM 1313 C CA . GLN A 1 168 ? 8.110 -14.280 -19.672 1.00 97.19 168 GLN A CA 1
ATOM 1314 C C . GLN A 1 168 ? 8.841 -13.593 -20.829 1.00 97.19 168 GLN A C 1
ATOM 1316 O O . GLN A 1 168 ? 10.069 -13.516 -20.804 1.00 97.19 168 GLN A O 1
ATOM 1321 N N . ASN A 1 169 ? 8.095 -13.070 -21.804 1.00 96.50 169 ASN A N 1
ATOM 1322 C CA . ASN A 1 169 ? 8.637 -12.359 -22.960 1.00 96.50 169 ASN A CA 1
ATOM 1323 C C . ASN A 1 169 ? 8.765 -10.840 -22.743 1.00 96.50 169 ASN A C 1
ATOM 1325 O O . ASN A 1 169 ? 9.328 -10.152 -23.595 1.00 96.50 169 ASN A O 1
ATOM 1329 N N . ALA A 1 170 ? 8.253 -10.311 -21.630 1.00 97.50 170 ALA A N 1
ATOM 1330 C CA . ALA A 1 170 ? 8.304 -8.892 -21.305 1.00 97.50 170 ALA A CA 1
ATOM 1331 C C . ALA A 1 170 ? 9.713 -8.443 -20.877 1.00 97.50 170 ALA A C 1
ATOM 1333 O O . ALA A 1 170 ? 10.481 -9.204 -20.275 1.00 97.50 170 ALA A O 1
ATOM 1334 N N . SER A 1 171 ? 10.032 -7.170 -21.140 1.00 97.75 171 SER A N 1
ATOM 1335 C CA . SER A 1 171 ? 11.202 -6.516 -20.544 1.00 97.75 171 SER A CA 1
ATOM 1336 C C . SER A 1 171 ? 11.071 -6.479 -19.015 1.00 97.75 171 SER A C 1
ATOM 1338 O O . SER A 1 171 ? 9.973 -6.619 -18.483 1.00 97.75 171 SER A O 1
ATOM 1340 N N . LEU A 1 172 ? 12.167 -6.280 -18.276 1.00 97.94 172 LEU A N 1
ATOM 1341 C CA . LEU A 1 172 ? 12.071 -6.189 -16.812 1.00 97.94 172 LEU A CA 1
ATOM 1342 C C . LEU A 1 172 ? 11.190 -5.013 -16.362 1.00 97.94 172 LEU A C 1
ATOM 1344 O O . LEU A 1 172 ? 10.465 -5.135 -15.379 1.00 97.94 172 LEU A O 1
ATOM 1348 N N . ASP A 1 173 ? 11.212 -3.908 -17.102 1.00 98.25 173 ASP A N 1
ATOM 1349 C CA . ASP A 1 173 ? 10.412 -2.725 -16.787 1.00 98.25 173 ASP A CA 1
ATOM 1350 C C . ASP A 1 173 ? 8.921 -2.974 -17.053 1.00 98.25 173 ASP A C 1
ATOM 1352 O O . ASP A 1 173 ? 8.066 -2.573 -16.259 1.00 98.25 173 ASP A O 1
ATOM 1356 N N . ASP A 1 174 ? 8.605 -3.724 -18.111 1.00 98.50 174 ASP A N 1
ATOM 1357 C CA . ASP A 1 174 ? 7.244 -4.192 -18.379 1.00 98.50 174 ASP A CA 1
ATOM 1358 C C . ASP A 1 174 ? 6.801 -5.260 -17.371 1.00 98.50 174 ASP A C 1
ATOM 1360 O O . ASP A 1 174 ? 5.634 -5.291 -16.992 1.00 98.50 174 ASP A O 1
ATOM 1364 N N . GLN A 1 175 ? 7.710 -6.108 -16.874 1.00 98.69 175 GLN A N 1
ATOM 1365 C CA . GLN A 1 175 ? 7.418 -7.050 -15.788 1.00 98.69 175 GLN A CA 1
ATOM 1366 C C . GLN A 1 175 ? 7.019 -6.313 -14.500 1.00 98.69 175 GLN A C 1
ATOM 1368 O O . GLN A 1 175 ? 6.081 -6.751 -13.830 1.00 98.69 175 GLN A O 1
ATOM 1373 N N . VAL A 1 176 ? 7.671 -5.187 -14.172 1.00 98.75 176 VAL A N 1
ATOM 1374 C CA . VAL A 1 176 ? 7.264 -4.311 -13.056 1.00 98.75 176 VAL A CA 1
ATOM 1375 C C . VAL A 1 176 ? 5.857 -3.763 -13.304 1.00 98.75 176 VAL A C 1
ATOM 1377 O O . VAL A 1 176 ? 4.994 -3.878 -12.436 1.00 98.75 176 VAL A O 1
ATOM 1380 N N . LYS A 1 177 ? 5.584 -3.221 -14.499 1.00 98.62 177 LYS A N 1
ATOM 1381 C CA . LYS A 1 177 ? 4.265 -2.657 -14.842 1.00 98.62 177 LYS A CA 1
ATOM 1382 C C . LYS A 1 177 ? 3.153 -3.706 -14.796 1.00 98.62 177 LYS A C 1
ATOM 1384 O O . LYS A 1 177 ? 2.127 -3.470 -14.161 1.00 98.62 177 LYS A O 1
ATOM 1389 N N . LEU A 1 178 ? 3.374 -4.886 -15.377 1.00 98.75 178 LEU A N 1
ATOM 1390 C CA . LEU A 1 178 ? 2.433 -6.009 -15.340 1.00 98.75 178 LEU A CA 1
ATOM 1391 C C . LEU A 1 178 ? 2.141 -6.450 -13.901 1.00 98.75 178 LEU A C 1
ATOM 1393 O O . LEU A 1 178 ? 0.975 -6.597 -13.533 1.00 98.75 178 LEU A O 1
ATOM 1397 N N . ALA A 1 179 ? 3.178 -6.637 -13.077 1.00 98.62 179 ALA A N 1
ATOM 1398 C CA . ALA A 1 179 ? 3.010 -7.032 -11.681 1.00 98.62 179 ALA A CA 1
ATOM 1399 C C . ALA A 1 179 ? 2.210 -5.988 -10.889 1.00 98.62 179 ALA A C 1
ATOM 1401 O O . ALA A 1 179 ? 1.303 -6.349 -10.139 1.00 98.62 179 ALA A O 1
ATOM 1402 N N . THR A 1 180 ? 2.488 -4.703 -11.109 1.00 98.50 180 THR A N 1
ATOM 1403 C CA . THR A 1 180 ? 1.764 -3.594 -10.482 1.00 98.50 180 THR A CA 1
ATOM 1404 C C . THR A 1 180 ? 0.297 -3.549 -10.903 1.00 98.50 180 THR A C 1
ATOM 1406 O O . THR A 1 180 ? -0.573 -3.491 -10.038 1.00 98.50 180 THR A O 1
ATOM 1409 N N . MET A 1 181 ? -0.005 -3.621 -12.204 1.00 98.31 181 MET A N 1
ATOM 1410 C CA . MET A 1 181 ? -1.384 -3.574 -12.712 1.00 98.31 181 MET A CA 1
ATOM 1411 C C . MET A 1 181 ? -2.221 -4.740 -12.181 1.00 98.31 181 MET A C 1
ATOM 1413 O O . MET A 1 181 ? -3.310 -4.538 -11.644 1.00 98.31 181 MET A O 1
ATOM 1417 N N . VAL A 1 182 ? -1.700 -5.965 -12.297 1.00 98.12 182 VAL A N 1
ATOM 1418 C CA . VAL A 1 182 ? -2.405 -7.181 -11.872 1.00 98.12 182 VAL A CA 1
ATOM 1419 C C . VAL A 1 182 ? -2.531 -7.227 -10.348 1.00 98.12 182 VAL A C 1
ATOM 1421 O O . VAL A 1 182 ? -3.604 -7.542 -9.830 1.00 98.12 182 VAL A O 1
ATOM 1424 N N . GLY A 1 183 ? -1.467 -6.862 -9.625 1.00 97.56 183 GLY A N 1
ATOM 1425 C CA . GLY A 1 183 ? -1.467 -6.786 -8.166 1.00 97.56 183 GLY A CA 1
ATOM 1426 C C . GLY A 1 183 ? -2.473 -5.762 -7.638 1.00 97.56 183 GLY A C 1
ATOM 1427 O O . GLY A 1 183 ? -3.277 -6.090 -6.768 1.00 97.56 183 GLY A O 1
ATOM 1428 N N . LYS A 1 184 ? -2.498 -4.552 -8.209 1.00 95.75 184 LYS A N 1
ATOM 1429 C CA . LYS A 1 184 ? -3.446 -3.496 -7.832 1.00 95.75 184 LYS A CA 1
ATOM 1430 C C . LYS A 1 184 ? -4.893 -3.898 -8.113 1.00 95.75 184 LYS A C 1
ATOM 1432 O O . LY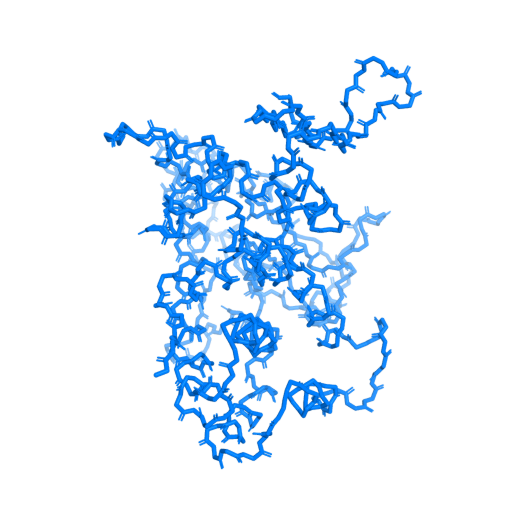S A 1 184 ? -5.730 -3.791 -7.218 1.00 95.75 184 LYS A O 1
ATOM 1437 N N . ALA A 1 185 ? -5.182 -4.416 -9.308 1.00 95.12 185 ALA A N 1
ATOM 1438 C CA . ALA A 1 185 ? -6.528 -4.860 -9.664 1.00 95.12 185 ALA A CA 1
ATOM 1439 C C . ALA A 1 185 ? -7.027 -5.982 -8.737 1.00 95.12 185 ALA A C 1
ATOM 1441 O O . ALA A 1 185 ? -8.192 -5.988 -8.333 1.00 95.12 185 ALA A O 1
ATOM 1442 N N . TYR A 1 186 ? -6.158 -6.930 -8.364 1.00 95.06 186 TYR A N 1
ATOM 1443 C CA . TYR A 1 186 ? -6.523 -7.980 -7.411 1.00 95.06 186 TYR A CA 1
ATOM 1444 C C . TYR A 1 186 ? -6.753 -7.413 -6.008 1.00 95.06 186 TYR A C 1
ATOM 1446 O O . TYR A 1 186 ? -7.780 -7.723 -5.410 1.00 95.06 186 TYR A O 1
ATOM 1454 N N . ASN A 1 187 ? -5.856 -6.545 -5.518 1.00 92.38 187 ASN A N 1
ATOM 1455 C CA . ASN A 1 187 ? -5.981 -5.916 -4.198 1.00 92.38 187 ASN A CA 1
ATOM 1456 C C . ASN A 1 187 ? -7.300 -5.148 -4.048 1.00 92.38 187 ASN A C 1
ATOM 1458 O O . ASN A 1 187 ? -7.952 -5.212 -3.013 1.00 92.38 187 ASN A O 1
ATOM 1462 N N . GLN A 1 188 ? -7.716 -4.447 -5.102 1.00 88.00 188 GLN A N 1
ATOM 1463 C CA . GLN A 1 188 ? -8.943 -3.658 -5.093 1.00 88.00 188 GLN A CA 1
ATOM 1464 C C . GLN A 1 188 ? -10.220 -4.495 -5.233 1.00 88.00 188 GLN A C 1
ATOM 1466 O O . GLN A 1 188 ? -11.279 -4.076 -4.755 1.00 88.00 188 GLN A O 1
ATOM 1471 N N . ASN A 1 189 ? -10.176 -5.631 -5.941 1.00 88.69 189 ASN A N 1
ATOM 1472 C CA . ASN A 1 189 ? -11.327 -6.525 -6.062 1.00 88.69 189 ASN A CA 1
ATOM 1473 C C . ASN A 1 189 ? -10.952 -7.948 -6.510 1.00 88.69 189 ASN A C 1
ATOM 1475 O O . ASN A 1 189 ? -11.003 -8.280 -7.696 1.00 88.69 189 ASN A O 1
ATOM 1479 N N . GLU A 1 190 ? -10.688 -8.838 -5.556 1.00 90.69 190 GLU A N 1
ATOM 1480 C CA . GLU A 1 190 ? -10.288 -10.223 -5.849 1.00 90.69 190 GLU A CA 1
ATOM 1481 C C . GLU A 1 190 ? -11.316 -10.974 -6.713 1.00 90.69 190 GLU A C 1
ATOM 1483 O O . GLU A 1 190 ? -10.970 -11.687 -7.660 1.00 90.69 190 GLU A O 1
ATOM 1488 N N . THR A 1 191 ? -12.607 -10.790 -6.415 1.00 88.88 191 THR A N 1
ATOM 1489 C CA . THR A 1 191 ? -13.693 -11.515 -7.090 1.00 88.88 191 THR A CA 1
ATOM 1490 C C . THR A 1 191 ? -13.825 -11.092 -8.549 1.00 88.88 191 THR A C 1
ATOM 1492 O O . THR A 1 191 ? -13.931 -11.950 -9.427 1.00 88.88 191 THR A O 1
ATOM 1495 N N . ARG A 1 192 ? -13.803 -9.781 -8.827 1.00 89.69 192 ARG A N 1
ATOM 1496 C CA . ARG A 1 192 ? -13.892 -9.261 -10.199 1.00 89.69 192 ARG A CA 1
ATOM 1497 C C . ARG A 1 192 ? -12.634 -9.552 -11.006 1.00 89.69 192 ARG A C 1
ATOM 1499 O O . ARG A 1 192 ? -12.750 -9.827 -12.192 1.00 89.69 192 ARG A O 1
ATOM 1506 N N . THR A 1 193 ? -11.466 -9.556 -10.372 1.00 93.88 193 THR A N 1
ATOM 1507 C CA . THR A 1 193 ? -10.180 -9.744 -11.059 1.00 93.88 193 THR A CA 1
ATOM 1508 C C . THR A 1 193 ? -9.848 -11.222 -11.314 1.00 93.88 193 THR A C 1
ATOM 1510 O O . THR A 1 193 ? -9.085 -11.545 -12.222 1.00 93.88 193 THR A O 1
ATOM 1513 N N . THR A 1 194 ? -10.465 -12.165 -10.592 1.00 94.69 194 THR A N 1
ATOM 1514 C CA . THR A 1 194 ? -10.211 -13.612 -10.758 1.00 94.69 194 THR A CA 1
ATOM 1515 C C . THR A 1 194 ? -10.380 -14.130 -12.205 1.00 94.69 194 THR A C 1
ATOM 1517 O O . THR A 1 194 ? -9.526 -14.891 -12.668 1.00 94.69 194 THR A O 1
ATOM 1520 N N . PRO A 1 195 ? -11.442 -13.787 -12.966 1.00 95.81 195 PRO A N 1
ATOM 1521 C CA . PRO A 1 195 ? -11.529 -14.126 -14.389 1.00 95.81 195 PRO A CA 1
ATOM 1522 C C . PRO A 1 195 ? -10.363 -13.576 -15.221 1.00 95.81 195 PRO A C 1
ATOM 1524 O O . PRO A 1 195 ? -9.788 -14.332 -15.997 1.00 95.81 195 PRO A O 1
ATOM 1527 N N . MET A 1 196 ? -9.966 -12.316 -15.006 1.00 96.81 196 MET A N 1
ATOM 1528 C CA . MET A 1 196 ? -8.839 -11.691 -15.709 1.00 96.81 196 MET A CA 1
ATOM 1529 C C . MET A 1 196 ? -7.527 -12.447 -15.462 1.00 96.81 196 MET A C 1
ATOM 1531 O O . MET A 1 196 ? -6.787 -12.710 -16.405 1.00 96.81 196 MET A O 1
ATOM 1535 N N . ILE A 1 197 ? -7.256 -12.862 -14.220 1.00 97.62 197 ILE A N 1
ATOM 1536 C CA . ILE A 1 197 ? -6.057 -13.648 -13.877 1.00 97.62 197 ILE A CA 1
ATOM 1537 C C . ILE A 1 197 ? -6.058 -15.012 -14.574 1.00 97.62 197 ILE A C 1
ATOM 1539 O O . ILE A 1 197 ? -5.024 -15.446 -15.079 1.00 97.62 197 ILE A O 1
ATOM 1543 N N . ARG A 1 198 ? -7.216 -15.677 -14.665 1.00 97.00 198 ARG A N 1
ATOM 1544 C CA . ARG A 1 198 ? -7.336 -16.931 -15.427 1.00 97.00 198 ARG A CA 1
ATOM 1545 C C . ARG A 1 198 ? -7.066 -16.722 -16.918 1.00 97.00 198 ARG A C 1
ATOM 1547 O O . ARG A 1 198 ? -6.427 -17.570 -17.532 1.00 97.00 198 ARG A O 1
ATOM 1554 N N . SER A 1 199 ? -7.505 -15.602 -17.490 1.00 97.81 199 SER A N 1
ATOM 1555 C CA . SER A 1 199 ? -7.193 -15.231 -18.877 1.00 97.81 199 SER A CA 1
ATOM 1556 C C . SER A 1 199 ? -5.700 -14.953 -19.094 1.00 97.81 199 SER A C 1
ATOM 1558 O O . SER A 1 199 ? -5.154 -15.390 -20.106 1.00 97.81 199 SER A O 1
ATOM 1560 N N . ILE A 1 200 ? -5.019 -14.317 -18.129 1.00 97.25 200 ILE A N 1
ATOM 1561 C CA . ILE A 1 200 ? -3.551 -14.159 -18.138 1.00 97.25 200 ILE A CA 1
ATOM 1562 C C . ILE A 1 200 ? -2.867 -15.529 -18.173 1.00 97.25 200 ILE A C 1
ATOM 1564 O O . ILE A 1 200 ? -2.029 -15.779 -19.034 1.00 97.25 200 ILE A O 1
ATOM 1568 N N . GLU A 1 201 ? -3.238 -16.430 -17.260 1.00 95.06 201 GLU A N 1
ATOM 1569 C CA . GLU A 1 201 ? -2.636 -17.766 -17.166 1.00 95.06 201 GLU A CA 1
ATOM 1570 C C . GLU A 1 201 ? -2.905 -18.623 -18.412 1.00 95.06 201 GLU A C 1
ATOM 1572 O O . GLU A 1 201 ? -2.065 -19.426 -18.812 1.00 95.06 201 GLU A O 1
ATOM 1577 N N . ALA A 1 202 ? -4.049 -18.414 -19.066 1.00 97.50 202 ALA A N 1
ATOM 1578 C CA . ALA A 1 202 ? -4.403 -19.043 -20.333 1.00 97.50 202 ALA A CA 1
ATOM 1579 C C . ALA A 1 202 ? -3.774 -18.362 -21.569 1.00 97.50 202 ALA A C 1
ATOM 1581 O O . ALA A 1 202 ? -4.147 -18.705 -22.691 1.00 97.50 202 ALA A O 1
ATOM 1582 N N . ASN A 1 203 ? -2.845 -17.414 -21.383 1.00 97.81 203 ASN A N 1
ATOM 1583 C CA . ASN A 1 203 ? -2.156 -16.666 -22.443 1.00 97.81 203 ASN A CA 1
ATOM 1584 C C . ASN A 1 203 ? -3.104 -15.929 -23.408 1.00 97.81 203 ASN A C 1
ATOM 1586 O O . ASN A 1 203 ? -2.856 -15.878 -24.609 1.00 97.81 203 ASN A O 1
ATOM 1590 N N . GLN A 1 204 ? -4.200 -15.360 -22.896 1.00 97.88 204 GLN A N 1
ATOM 1591 C CA . GLN A 1 204 ? -5.185 -14.625 -23.708 1.00 97.88 204 GLN A CA 1
ATOM 1592 C C . GLN A 1 204 ? -4.857 -13.136 -23.885 1.00 97.88 204 GLN A C 1
ATOM 1594 O O . GLN A 1 204 ? -5.521 -12.457 -24.663 1.00 97.88 204 GLN A O 1
ATOM 1599 N N . TYR A 1 205 ? -3.854 -12.628 -23.168 1.00 97.88 205 TYR A N 1
ATOM 1600 C CA . TYR A 1 205 ? -3.357 -11.260 -23.299 1.00 97.88 205 TYR A CA 1
ATOM 1601 C C . TYR A 1 205 ? -1.923 -11.283 -23.815 1.00 97.88 205 TYR A C 1
ATOM 1603 O O . TYR A 1 205 ? -1.134 -12.151 -23.433 1.00 97.88 205 TYR A O 1
ATOM 1611 N N . HIS A 1 206 ? -1.582 -10.321 -24.667 1.00 96.62 206 HIS A N 1
ATOM 1612 C CA . HIS A 1 206 ? -0.323 -10.310 -25.412 1.00 96.62 206 HIS A CA 1
ATOM 1613 C C . HIS A 1 206 ? 0.455 -9.001 -25.257 1.00 96.62 206 HIS A C 1
ATOM 1615 O O . HIS A 1 206 ? 1.568 -8.879 -25.767 1.00 96.62 206 HIS A O 1
ATOM 1621 N N . SER A 1 207 ? -0.093 -8.031 -24.525 1.00 97.69 207 SER A N 1
ATOM 1622 C CA . SER A 1 207 ? 0.542 -6.746 -24.263 1.00 97.69 207 SER A CA 1
ATOM 1623 C C . SER A 1 207 ? 0.099 -6.136 -22.929 1.00 97.69 207 SER A C 1
ATOM 1625 O O . SER A 1 207 ? -0.914 -6.529 -22.349 1.00 97.69 207 SER A O 1
ATOM 1627 N N . LEU A 1 208 ? 0.836 -5.119 -22.465 1.00 96.81 208 LEU A N 1
ATOM 1628 C CA . LEU A 1 208 ? 0.396 -4.250 -21.366 1.00 96.81 208 LEU A CA 1
ATOM 1629 C C . LEU A 1 208 ? -0.971 -3.613 -21.660 1.00 96.81 208 LEU A C 1
ATOM 1631 O O . LEU A 1 208 ? -1.803 -3.511 -20.763 1.00 96.81 208 LEU A O 1
ATOM 1635 N N . ALA A 1 209 ? -1.216 -3.220 -22.913 1.00 97.56 209 ALA A N 1
ATOM 1636 C CA . ALA A 1 209 ? -2.473 -2.605 -23.326 1.00 97.56 209 ALA A CA 1
ATOM 1637 C C . ALA A 1 209 ? -3.664 -3.565 -23.176 1.00 97.56 209 ALA A C 1
ATOM 1639 O O . ALA A 1 209 ? -4.714 -3.140 -22.707 1.00 97.56 209 ALA A O 1
ATOM 1640 N N . ASP A 1 210 ? -3.488 -4.854 -23.486 1.00 97.62 210 ASP A N 1
ATOM 1641 C CA . ASP A 1 210 ? -4.548 -5.858 -23.310 1.00 97.62 210 ASP A CA 1
ATOM 1642 C C . ASP A 1 210 ? -4.921 -6.025 -21.834 1.00 97.62 210 ASP A C 1
ATOM 1644 O O . ASP A 1 210 ? -6.098 -6.061 -21.488 1.00 97.62 210 ASP A O 1
ATOM 1648 N N . VAL A 1 211 ? -3.920 -6.081 -20.946 1.00 97.56 211 VAL A N 1
ATOM 1649 C CA . VAL A 1 211 ? -4.157 -6.157 -19.494 1.00 97.56 211 VAL A CA 1
ATOM 1650 C C . VAL A 1 211 ? -4.821 -4.875 -18.993 1.00 97.56 211 VAL A C 1
ATOM 1652 O O . VAL A 1 211 ? -5.711 -4.936 -18.151 1.00 97.56 211 VAL A O 1
ATOM 1655 N N . SER A 1 212 ? -4.419 -3.717 -19.520 1.00 95.94 212 SER A N 1
ATOM 1656 C CA . SER A 1 212 ? -5.020 -2.424 -19.185 1.00 95.94 212 SER A CA 1
ATOM 1657 C C . SER A 1 212 ? -6.502 -2.393 -19.549 1.00 95.94 212 SER A C 1
ATOM 1659 O O . SER A 1 212 ? -7.324 -2.111 -18.683 1.00 95.94 212 SER A O 1
ATOM 1661 N N . ALA A 1 213 ? -6.833 -2.763 -20.789 1.00 94.25 213 ALA A N 1
ATOM 1662 C CA . ALA A 1 213 ? -8.205 -2.826 -21.278 1.00 94.25 213 ALA A CA 1
ATOM 1663 C C . ALA A 1 213 ? -9.041 -3.846 -20.491 1.00 94.25 213 ALA A C 1
ATOM 1665 O O . ALA A 1 213 ? -10.183 -3.575 -20.136 1.00 94.25 213 ALA A O 1
ATOM 1666 N N . ALA A 1 214 ? -8.453 -4.994 -20.141 1.00 95.00 214 ALA A N 1
ATOM 1667 C CA . ALA A 1 214 ? -9.127 -5.988 -19.318 1.00 95.00 214 ALA A CA 1
ATOM 1668 C C . ALA A 1 214 ? -9.477 -5.465 -17.916 1.00 95.00 214 ALA A C 1
ATOM 1670 O O . ALA A 1 214 ? -10.494 -5.884 -17.369 1.00 95.00 214 ALA A O 1
ATOM 1671 N N . ILE A 1 215 ? -8.661 -4.570 -17.340 1.00 93.94 215 ILE A N 1
ATOM 1672 C CA . ILE A 1 215 ? -8.960 -3.892 -16.069 1.00 93.94 215 ILE A CA 1
ATOM 1673 C C . ILE A 1 215 ? -10.118 -2.904 -16.243 1.00 93.94 215 ILE A C 1
ATOM 1675 O O . ILE A 1 215 ? -11.029 -2.921 -15.418 1.00 93.94 215 ILE A O 1
ATOM 1679 N N . ASP A 1 216 ? -10.120 -2.104 -17.312 1.00 90.69 216 ASP A N 1
ATOM 1680 C CA . ASP A 1 216 ? -11.209 -1.155 -17.611 1.00 90.69 216 ASP A CA 1
ATOM 1681 C C . ASP A 1 216 ? -12.558 -1.896 -17.758 1.00 90.69 216 ASP A C 1
ATOM 1683 O O . ASP A 1 216 ? -13.598 -1.495 -17.225 1.00 90.69 216 ASP A O 1
ATOM 1687 N N . ASP A 1 217 ? -12.533 -3.072 -18.390 1.00 90.06 217 ASP A N 1
ATOM 1688 C CA . ASP A 1 217 ? -13.706 -3.928 -18.584 1.00 90.06 217 ASP A CA 1
ATOM 1689 C C . ASP A 1 217 ? -14.235 -4.578 -17.286 1.00 90.06 217 ASP A C 1
ATOM 1691 O O . ASP A 1 217 ? -15.348 -5.120 -17.273 1.00 90.06 217 ASP A O 1
ATOM 1695 N N . LEU A 1 218 ? -13.503 -4.515 -16.164 1.00 88.62 218 LEU A N 1
ATOM 1696 C CA . LEU A 1 218 ? -13.987 -5.004 -14.861 1.00 88.62 218 LEU A CA 1
ATOM 1697 C C . LEU A 1 218 ? -15.071 -4.100 -14.258 1.00 88.62 218 LEU A C 1
ATOM 1699 O O . LEU A 1 218 ? -15.803 -4.514 -13.340 1.00 88.62 218 LEU A O 1
ATOM 1703 N N . ASN A 1 219 ? -15.186 -2.867 -14.749 1.00 83.00 219 ASN A N 1
ATOM 1704 C CA . ASN A 1 219 ? -16.193 -1.917 -14.308 1.00 83.00 219 ASN A CA 1
ATOM 1705 C C . ASN A 1 219 ? -16.788 -1.113 -15.477 1.00 83.00 219 ASN A C 1
ATOM 1707 O O . ASN A 1 219 ? -16.789 0.115 -15.458 1.00 83.00 219 ASN A O 1
ATOM 1711 N N . PRO A 1 220 ? -17.453 -1.777 -16.440 1.00 72.31 220 PRO A N 1
ATOM 1712 C CA . PRO A 1 220 ? -17.800 -1.196 -17.743 1.00 72.31 220 PRO A CA 1
ATOM 1713 C C . PRO A 1 220 ? -18.879 -0.098 -17.682 1.00 72.31 220 PRO A C 1
ATOM 1715 O O . PRO A 1 220 ? -19.311 0.428 -18.705 1.00 72.31 220 PRO A O 1
ATOM 1718 N N . ARG A 1 221 ? -19.399 0.209 -16.486 1.00 73.56 221 ARG A N 1
ATOM 1719 C CA . ARG A 1 221 ? -20.407 1.255 -16.243 1.00 73.56 221 ARG A CA 1
ATOM 1720 C C . ARG A 1 221 ? -19.807 2.537 -15.669 1.00 73.56 221 ARG A C 1
ATOM 1722 O O . ARG A 1 221 ? -20.554 3.486 -15.438 1.00 73.56 221 ARG A O 1
ATOM 1729 N N . ALA A 1 222 ? -18.507 2.552 -15.414 1.00 72.00 222 ALA A N 1
ATOM 1730 C CA . ALA A 1 222 ? -17.772 3.695 -14.915 1.00 72.00 222 ALA A CA 1
ATOM 1731 C C . ALA A 1 222 ? -16.574 3.960 -15.834 1.00 72.00 222 ALA A C 1
ATOM 1733 O O . ALA A 1 222 ? -16.069 3.039 -16.461 1.00 72.00 222 ALA A O 1
ATOM 1734 N N . THR A 1 223 ? -16.154 5.219 -15.946 1.00 63.53 223 THR A N 1
ATOM 1735 C CA . THR A 1 223 ? -14.983 5.620 -16.743 1.00 63.53 223 THR A CA 1
ATOM 1736 C C . THR A 1 223 ? -14.255 6.769 -16.055 1.00 63.53 223 THR A C 1
ATOM 1738 O O . THR A 1 223 ? -14.902 7.624 -15.429 1.00 63.53 223 THR A O 1
ATOM 1741 N N . GLY A 1 224 ? -12.937 6.853 -16.218 1.00 63.16 224 GLY A N 1
ATOM 1742 C CA . GLY A 1 224 ? -12.103 7.910 -15.657 1.00 63.16 224 GLY A CA 1
ATOM 1743 C C . GLY A 1 224 ? -12.170 7.932 -14.129 1.00 63.16 224 GLY A C 1
ATOM 1744 O O . GLY A 1 224 ? -12.137 6.901 -13.472 1.00 63.16 224 GLY A O 1
ATOM 1745 N N . ARG A 1 225 ? -12.346 9.114 -13.520 1.00 57.88 225 ARG A N 1
ATOM 1746 C CA . ARG A 1 225 ? -12.407 9.250 -12.044 1.00 57.88 225 ARG A CA 1
ATOM 1747 C C . ARG A 1 225 ? -13.579 8.519 -11.378 1.00 57.88 225 ARG A C 1
ATOM 1749 O O . ARG A 1 225 ? -13.593 8.418 -10.156 1.00 57.88 225 ARG A O 1
ATOM 1756 N N . GLY A 1 226 ? -14.575 8.085 -12.152 1.00 61.81 226 GLY A N 1
ATOM 1757 C CA . GLY A 1 226 ? -15.674 7.264 -11.649 1.00 61.81 226 GLY A CA 1
ATOM 1758 C C . GLY A 1 226 ? -15.329 5.777 -11.576 1.00 61.81 226 GLY A C 1
ATOM 1759 O O . GLY A 1 226 ? -16.028 5.046 -10.877 1.00 61.81 226 GLY A O 1
ATOM 1760 N N . ASP A 1 227 ? -14.288 5.328 -12.286 1.00 79.69 227 ASP A N 1
ATOM 1761 C CA . ASP A 1 227 ? -13.806 3.955 -12.210 1.00 79.69 227 ASP A CA 1
ATOM 1762 C C . ASP A 1 227 ? -12.608 3.848 -11.262 1.00 79.69 227 ASP A C 1
ATOM 1764 O O . ASP A 1 227 ? -11.482 4.241 -11.565 1.00 79.69 227 ASP A O 1
ATOM 1768 N N . TYR A 1 228 ? -12.864 3.302 -10.076 1.00 80.62 228 TYR A N 1
ATOM 1769 C CA . TYR A 1 228 ? -11.844 3.138 -9.048 1.00 80.62 228 TYR A CA 1
ATOM 1770 C C . TYR A 1 228 ? -10.764 2.107 -9.428 1.00 80.62 228 TYR A C 1
ATOM 1772 O O . TYR A 1 228 ? -9.666 2.171 -8.868 1.00 80.62 228 TYR A O 1
ATOM 1780 N N . LEU A 1 229 ? -11.051 1.176 -10.351 1.00 87.62 229 LEU A N 1
ATOM 1781 C CA . LEU A 1 229 ? -10.077 0.193 -10.840 1.00 87.62 229 LEU A CA 1
ATOM 1782 C C . LEU A 1 229 ? -9.107 0.837 -11.835 1.00 87.62 229 LEU A C 1
ATOM 1784 O O . LEU A 1 229 ? -7.897 0.734 -11.640 1.00 87.62 229 LEU A O 1
ATOM 1788 N N . GLU A 1 230 ? -9.623 1.570 -12.827 1.00 89.25 230 GLU A N 1
ATOM 1789 C CA . GLU A 1 230 ? -8.829 2.390 -13.756 1.00 89.25 230 GLU A CA 1
ATOM 1790 C C . GLU A 1 230 ? -7.950 3.394 -12.989 1.00 89.25 230 GLU A C 1
ATOM 1792 O O . GLU A 1 230 ? -6.722 3.367 -13.084 1.00 89.25 230 GLU A O 1
ATOM 1797 N N . ALA A 1 231 ? -8.562 4.222 -12.133 1.00 87.88 231 ALA A N 1
ATOM 1798 C CA . ALA A 1 231 ? -7.839 5.243 -11.375 1.00 87.88 231 ALA A CA 1
ATOM 1799 C C . ALA A 1 231 ? -6.813 4.635 -10.399 1.00 87.88 231 ALA A C 1
ATOM 1801 O O . ALA A 1 231 ? -5.737 5.196 -10.179 1.00 87.88 231 ALA A O 1
ATOM 1802 N N . GLY A 1 232 ? -7.143 3.483 -9.806 1.00 89.69 232 GLY A N 1
ATOM 1803 C CA . GLY A 1 232 ? -6.244 2.736 -8.935 1.00 89.69 232 GLY A CA 1
ATOM 1804 C C . GLY A 1 232 ? -5.026 2.200 -9.682 1.00 89.69 232 GLY A C 1
ATOM 1805 O O . GLY A 1 232 ? -3.901 2.381 -9.209 1.00 89.69 232 GLY A O 1
ATOM 1806 N N . ARG A 1 233 ? -5.242 1.570 -10.842 1.00 94.25 233 ARG A N 1
ATOM 1807 C CA . ARG A 1 233 ? -4.189 1.082 -11.741 1.00 94.25 233 ARG A CA 1
ATOM 1808 C C . ARG A 1 233 ? -3.251 2.211 -12.149 1.00 94.25 233 ARG A C 1
ATOM 1810 O O . ARG A 1 233 ? -2.043 2.056 -12.004 1.00 94.25 233 ARG A O 1
ATOM 1817 N N . ASP A 1 234 ? -3.794 3.327 -12.626 1.00 93.38 234 ASP A N 1
ATOM 1818 C CA . ASP A 1 234 ? -2.995 4.442 -13.145 1.00 93.38 234 ASP A CA 1
ATOM 1819 C C . ASP A 1 234 ? -2.095 5.036 -12.061 1.00 93.38 234 ASP A C 1
ATOM 1821 O O . ASP A 1 234 ? -0.896 5.207 -12.268 1.00 93.38 234 ASP A O 1
ATOM 1825 N N . LYS A 1 235 ? -2.638 5.243 -10.856 1.00 90.94 235 LYS A N 1
ATOM 1826 C CA . LYS A 1 235 ? -1.854 5.715 -9.709 1.00 90.94 235 LYS A CA 1
ATOM 1827 C C . LYS A 1 235 ? -0.772 4.715 -9.285 1.00 90.94 235 LYS A C 1
ATOM 1829 O O . LYS A 1 235 ? 0.322 5.109 -8.891 1.00 90.94 235 LYS A O 1
ATOM 1834 N N . ALA A 1 236 ? -1.062 3.415 -9.336 1.00 95.00 236 ALA A N 1
ATOM 1835 C CA . ALA A 1 236 ? -0.066 2.390 -9.035 1.00 95.00 236 ALA A CA 1
ATOM 1836 C C . ALA A 1 236 ? 1.043 2.349 -10.103 1.00 95.00 236 ALA A C 1
ATOM 1838 O O . ALA A 1 236 ? 2.209 2.152 -9.760 1.00 95.00 236 ALA A O 1
ATOM 1839 N N . LEU A 1 237 ? 0.712 2.589 -11.379 1.00 97.00 237 LEU A N 1
ATOM 1840 C CA . LEU A 1 237 ? 1.687 2.677 -12.470 1.00 97.00 237 LEU A CA 1
ATOM 1841 C C . LEU A 1 237 ? 2.666 3.845 -12.300 1.00 97.00 237 LEU A C 1
ATOM 1843 O O . LEU A 1 237 ? 3.844 3.659 -12.587 1.00 97.00 237 LEU A O 1
ATOM 1847 N N . GLU A 1 238 ? 2.247 4.979 -11.731 1.00 96.00 238 GLU A N 1
ATOM 1848 C CA . GLU A 1 238 ? 3.193 6.044 -11.355 1.00 96.00 238 GLU A CA 1
ATOM 1849 C C . GLU A 1 238 ? 4.219 5.541 -10.318 1.00 96.00 238 GLU A C 1
ATOM 1851 O O . GLU A 1 238 ? 5.402 5.863 -10.388 1.00 96.00 238 GLU A O 1
ATOM 1856 N N . GLY A 1 239 ? 3.799 4.681 -9.383 1.00 96.62 239 GLY A N 1
ATOM 1857 C CA . GLY A 1 239 ? 4.712 3.974 -8.480 1.00 96.62 239 GLY A CA 1
ATOM 1858 C C . GLY A 1 239 ? 5.614 2.963 -9.203 1.00 96.62 239 GLY A C 1
ATOM 1859 O O . GLY A 1 239 ? 6.784 2.817 -8.850 1.00 96.62 239 GLY A O 1
ATOM 1860 N N . ALA A 1 240 ? 5.115 2.277 -10.235 1.00 98.12 240 ALA A N 1
ATOM 1861 C CA . ALA A 1 240 ? 5.919 1.364 -11.053 1.00 98.12 240 ALA A CA 1
ATOM 1862 C C . ALA A 1 240 ? 7.046 2.099 -11.793 1.00 98.12 240 ALA A C 1
ATOM 1864 O O . ALA A 1 240 ? 8.152 1.568 -11.907 1.00 98.12 240 ALA A O 1
ATOM 1865 N N . ASP A 1 241 ? 6.791 3.323 -12.252 1.00 98.06 241 ASP A N 1
ATOM 1866 C CA . ASP A 1 241 ? 7.816 4.157 -12.876 1.00 98.06 241 ASP A CA 1
ATOM 1867 C C . ASP A 1 241 ? 8.921 4.527 -11.862 1.00 98.06 241 ASP A C 1
ATOM 1869 O O . ASP A 1 241 ? 10.104 4.446 -12.197 1.00 98.06 241 ASP A O 1
ATOM 1873 N N . VAL A 1 242 ? 8.588 4.755 -10.580 1.00 97.94 242 VAL A N 1
ATOM 1874 C CA . VAL A 1 242 ? 9.597 4.911 -9.506 1.00 97.94 242 VAL A CA 1
ATOM 1875 C C . VAL A 1 242 ? 10.426 3.640 -9.298 1.00 97.94 242 VAL A C 1
ATOM 1877 O O . VAL A 1 242 ? 11.648 3.726 -9.164 1.00 97.94 242 VAL A O 1
ATOM 1880 N N . VAL A 1 243 ? 9.799 2.456 -9.291 1.00 98.38 243 VAL A N 1
ATOM 1881 C CA . VAL A 1 243 ? 10.530 1.175 -9.202 1.00 98.38 243 VAL A CA 1
ATOM 1882 C C . VAL A 1 243 ? 11.526 1.055 -10.354 1.00 98.38 243 VAL A C 1
ATOM 1884 O O . VAL A 1 243 ? 12.687 0.719 -10.128 1.00 98.38 243 VAL A O 1
ATOM 1887 N N . ASN A 1 244 ? 11.096 1.343 -11.582 1.00 98.50 244 ASN A N 1
ATOM 1888 C CA . ASN A 1 244 ? 11.962 1.261 -12.754 1.00 98.50 244 ASN A CA 1
ATOM 1889 C C . ASN A 1 244 ? 13.090 2.296 -12.709 1.00 98.50 244 ASN A C 1
ATOM 1891 O O . ASN A 1 244 ? 14.232 1.945 -12.997 1.00 98.50 244 ASN A O 1
ATOM 1895 N N . ALA A 1 245 ? 12.818 3.526 -12.268 1.00 97.81 245 ALA A N 1
ATOM 1896 C CA . ALA A 1 245 ? 13.853 4.536 -12.069 1.00 97.81 245 ALA A CA 1
ATOM 1897 C C . ALA A 1 245 ? 14.914 4.074 -11.056 1.00 97.81 245 ALA A C 1
ATOM 1899 O O . ALA A 1 245 ? 16.104 4.191 -11.327 1.00 97.81 245 ALA A O 1
ATOM 1900 N N . LEU A 1 246 ? 14.507 3.486 -9.926 1.00 97.94 246 LEU A N 1
ATOM 1901 C CA . LEU A 1 246 ? 15.436 2.970 -8.913 1.00 97.94 246 LEU A CA 1
ATOM 1902 C C . LEU A 1 246 ? 16.214 1.733 -9.383 1.00 97.94 246 LEU A C 1
ATOM 1904 O O . LEU A 1 246 ? 17.405 1.616 -9.100 1.00 97.94 246 LEU A O 1
ATOM 1908 N N . ARG A 1 247 ? 15.572 0.820 -10.123 1.00 97.00 247 ARG A N 1
ATOM 1909 C CA . ARG A 1 247 ? 16.232 -0.359 -10.715 1.00 97.00 247 ARG A CA 1
ATOM 1910 C C . ARG A 1 247 ? 17.272 0.022 -11.768 1.00 97.00 247 ARG A C 1
ATOM 1912 O O . ARG A 1 247 ? 18.282 -0.666 -11.892 1.00 97.00 247 ARG A O 1
ATOM 1919 N N . ASN A 1 248 ? 17.015 1.097 -12.508 1.00 96.44 248 ASN A N 1
ATOM 1920 C CA . ASN A 1 248 ? 17.865 1.580 -13.593 1.00 96.44 248 ASN A CA 1
ATOM 1921 C C . ASN A 1 248 ? 18.809 2.721 -13.166 1.00 96.44 248 ASN A C 1
ATOM 1923 O O . ASN A 1 248 ? 19.500 3.275 -14.023 1.00 96.44 248 ASN A O 1
ATOM 1927 N N . ALA A 1 249 ? 18.846 3.068 -11.874 1.00 95.75 249 ALA A N 1
ATOM 1928 C CA . ALA A 1 249 ? 19.695 4.131 -11.350 1.00 95.75 249 ALA A CA 1
ATOM 1929 C C . ALA A 1 249 ? 21.186 3.840 -11.595 1.00 95.75 249 ALA A C 1
ATOM 1931 O O . ALA A 1 249 ? 21.623 2.683 -11.571 1.00 95.75 249 ALA A O 1
ATOM 1932 N N . ASP A 1 250 ? 21.989 4.890 -11.803 1.00 93.75 250 ASP A N 1
ATOM 1933 C CA . ASP A 1 250 ? 23.444 4.748 -11.965 1.00 93.75 250 ASP A CA 1
ATOM 1934 C C . ASP A 1 250 ? 24.030 4.015 -10.747 1.00 93.75 250 ASP A C 1
ATOM 1936 O O . ASP A 1 250 ? 23.736 4.351 -9.602 1.00 93.75 250 ASP A O 1
ATOM 1940 N N . SER A 1 251 ? 24.907 3.030 -10.960 1.00 92.56 251 SER A N 1
ATOM 1941 C CA . SER A 1 251 ? 25.489 2.237 -9.863 1.00 92.56 251 SER A CA 1
ATOM 1942 C C . SER A 1 251 ? 26.292 3.063 -8.845 1.00 92.56 251 SER A C 1
ATOM 1944 O O . SER A 1 251 ? 26.603 2.574 -7.762 1.00 92.56 251 SER A O 1
ATOM 1946 N N . ARG A 1 252 ? 26.681 4.294 -9.202 1.00 89.94 252 ARG A N 1
ATOM 1947 C CA . ARG A 1 252 ? 27.366 5.256 -8.324 1.00 89.94 252 ARG A CA 1
ATOM 1948 C C . ARG A 1 252 ? 26.388 6.131 -7.538 1.00 89.94 252 ARG A C 1
ATOM 1950 O O . ARG A 1 252 ? 26.822 6.852 -6.643 1.00 89.94 252 ARG A O 1
ATOM 1957 N N . SER A 1 253 ? 25.104 6.091 -7.882 1.00 91.31 253 SER A N 1
ATOM 1958 C CA . SER A 1 253 ? 24.041 6.806 -7.191 1.00 91.31 253 SER A CA 1
ATOM 1959 C C . SER A 1 253 ? 23.844 6.215 -5.793 1.00 91.31 253 SER A C 1
ATOM 1961 O O . SER A 1 253 ? 23.730 4.992 -5.653 1.00 91.31 253 SER A O 1
ATOM 1963 N N . PRO A 1 254 ? 23.743 7.038 -4.736 1.00 91.38 254 PRO A N 1
ATOM 1964 C CA . PRO A 1 254 ? 23.412 6.544 -3.397 1.00 91.38 254 PRO A CA 1
ATOM 1965 C C . PRO A 1 254 ? 22.052 5.826 -3.349 1.00 91.38 254 PRO A C 1
ATOM 1967 O O . PRO A 1 254 ? 21.851 4.939 -2.519 1.00 91.38 254 PRO A O 1
ATOM 1970 N N . LEU A 1 255 ? 21.129 6.157 -4.261 1.00 94.50 255 LEU A N 1
ATOM 1971 C CA . LEU A 1 255 ? 19.834 5.485 -4.361 1.00 94.50 255 LEU A CA 1
ATOM 1972 C C . LEU A 1 255 ? 19.939 4.057 -4.902 1.00 94.50 255 LEU A C 1
ATOM 1974 O O . LEU A 1 255 ? 19.124 3.226 -4.513 1.00 94.50 255 LEU A O 1
ATOM 1978 N N . ALA A 1 256 ? 20.945 3.737 -5.724 1.00 93.88 256 ALA A N 1
ATOM 1979 C CA . ALA A 1 256 ? 21.148 2.371 -6.208 1.00 93.88 256 ALA A CA 1
ATOM 1980 C C . ALA A 1 256 ? 21.505 1.420 -5.050 1.00 93.88 256 ALA A C 1
ATOM 1982 O O . ALA A 1 256 ? 20.958 0.319 -4.942 1.00 93.88 256 ALA A O 1
ATOM 1983 N N . ALA A 1 257 ? 22.373 1.869 -4.136 1.00 91.50 257 ALA A N 1
ATOM 1984 C CA . ALA A 1 257 ? 22.722 1.117 -2.931 1.00 91.50 257 ALA A CA 1
ATOM 1985 C C . ALA A 1 257 ? 21.529 0.998 -1.968 1.00 91.50 257 ALA A C 1
ATOM 1987 O O . ALA A 1 257 ? 21.207 -0.106 -1.529 1.00 91.50 257 ALA A O 1
ATOM 1988 N N . ALA A 1 258 ? 20.832 2.110 -1.701 1.00 93.88 258 ALA A N 1
ATOM 1989 C CA . ALA A 1 258 ? 19.647 2.112 -0.845 1.00 93.88 258 ALA A CA 1
ATOM 1990 C C . ALA A 1 258 ? 18.553 1.175 -1.382 1.00 93.88 258 ALA A C 1
ATOM 1992 O O . ALA A 1 258 ? 17.996 0.376 -0.632 1.00 93.88 258 ALA A O 1
ATOM 1993 N N . TRP A 1 259 ? 18.282 1.217 -2.689 1.00 96.50 259 TRP A N 1
ATOM 1994 C CA . TRP A 1 259 ? 17.307 0.334 -3.322 1.00 96.50 259 TRP A CA 1
ATOM 1995 C C . TRP A 1 259 ? 17.722 -1.136 -3.239 1.00 96.50 259 TRP A C 1
ATOM 1997 O O . TRP A 1 259 ? 16.900 -1.975 -2.883 1.00 96.50 259 TRP A O 1
ATOM 2007 N N . THR A 1 260 ? 18.998 -1.449 -3.477 1.00 95.00 260 THR A N 1
ATOM 2008 C CA . THR A 1 260 ? 19.524 -2.819 -3.343 1.00 95.00 260 THR A CA 1
ATOM 2009 C C . THR A 1 260 ? 19.306 -3.370 -1.930 1.00 95.00 260 THR A C 1
ATOM 2011 O O . THR A 1 260 ? 18.832 -4.495 -1.771 1.00 95.00 260 THR A O 1
ATOM 2014 N N . ASN A 1 261 ? 19.599 -2.574 -0.899 1.00 93.44 261 ASN A N 1
ATOM 2015 C CA . ASN A 1 261 ? 19.416 -2.979 0.495 1.00 93.44 261 ASN A CA 1
ATOM 2016 C C . ASN A 1 261 ? 17.936 -3.131 0.872 1.00 93.44 261 ASN A C 1
ATOM 2018 O O . ASN A 1 261 ? 17.567 -4.092 1.546 1.00 93.44 261 ASN A O 1
ATOM 2022 N N . VAL A 1 262 ? 17.077 -2.220 0.406 1.00 95.00 262 VAL A N 1
ATOM 2023 C CA . VAL A 1 262 ? 15.625 -2.309 0.610 1.00 95.00 262 VAL A CA 1
ATOM 2024 C C . VAL A 1 262 ? 15.066 -3.567 -0.056 1.00 95.00 262 VAL A C 1
ATOM 2026 O O . VAL A 1 262 ? 14.367 -4.341 0.593 1.00 95.00 262 VAL A O 1
ATOM 2029 N N . VAL A 1 263 ? 15.422 -3.828 -1.316 1.00 96.38 263 VAL A N 1
ATOM 2030 C CA . VAL A 1 263 ? 14.975 -5.020 -2.054 1.00 96.38 263 VAL A CA 1
ATOM 2031 C C . VAL A 1 263 ? 15.457 -6.309 -1.401 1.00 96.38 263 VAL A C 1
ATOM 2033 O O . VAL A 1 263 ? 14.727 -7.290 -1.443 1.00 96.38 263 VAL A O 1
ATOM 2036 N N . ALA A 1 264 ? 16.620 -6.328 -0.745 1.00 93.94 264 ALA A N 1
ATOM 2037 C CA . ALA A 1 264 ? 17.106 -7.525 -0.056 1.00 93.94 264 ALA A CA 1
ATOM 2038 C C . ALA A 1 264 ? 16.153 -8.022 1.054 1.00 93.94 264 ALA A C 1
ATOM 2040 O O . ALA A 1 264 ? 16.146 -9.212 1.383 1.00 93.94 264 ALA A O 1
ATOM 2041 N N . ASN A 1 265 ? 15.342 -7.128 1.632 1.00 91.31 265 ASN A N 1
ATOM 2042 C CA . ASN A 1 265 ? 14.319 -7.478 2.614 1.00 91.31 265 ASN A CA 1
ATOM 2043 C C . ASN A 1 265 ? 13.138 -6.492 2.572 1.00 91.31 265 ASN A C 1
ATOM 2045 O O . ASN A 1 265 ? 12.963 -5.752 3.535 1.00 91.31 265 ASN A O 1
ATOM 2049 N N . PRO A 1 266 ? 12.309 -6.488 1.511 1.00 93.19 266 PRO A N 1
ATOM 2050 C CA . PRO A 1 266 ? 11.403 -5.382 1.175 1.00 93.19 266 PRO A CA 1
ATOM 2051 C C . PRO A 1 266 ? 10.236 -5.211 2.152 1.00 93.19 266 PRO A C 1
ATOM 2053 O O . PRO A 1 266 ? 9.532 -4.206 2.109 1.00 93.19 266 PRO A O 1
ATOM 2056 N N . LEU A 1 267 ? 10.026 -6.207 3.017 1.00 94.50 267 LEU A N 1
ATOM 2057 C CA . LEU A 1 267 ? 8.953 -6.274 4.002 1.00 94.50 267 LEU A CA 1
ATOM 2058 C C . LEU A 1 267 ? 9.513 -6.335 5.431 1.00 94.50 267 LEU A C 1
ATOM 2060 O O . LEU A 1 267 ? 8.940 -6.996 6.298 1.00 94.50 267 LEU A O 1
ATOM 2064 N N . VAL A 1 268 ? 10.654 -5.691 5.685 1.00 92.94 268 VAL A N 1
ATOM 2065 C CA . VAL A 1 268 ? 11.207 -5.559 7.041 1.00 92.94 268 VAL A CA 1
ATOM 20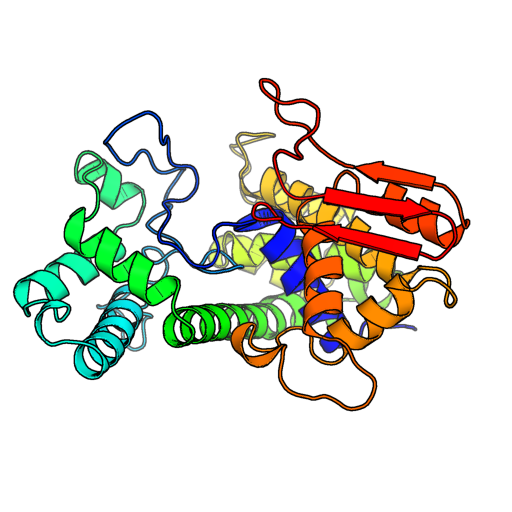66 C C . VAL A 1 268 ? 10.206 -4.864 7.969 1.00 92.94 268 VAL A C 1
ATOM 2068 O O . VAL A 1 268 ? 9.536 -3.915 7.562 1.00 92.94 268 VAL A O 1
ATOM 2071 N N . ASP A 1 269 ? 10.111 -5.326 9.220 1.00 93.31 269 ASP A N 1
ATOM 2072 C CA . ASP A 1 269 ? 9.268 -4.681 10.229 1.00 93.31 269 ASP A CA 1
ATOM 2073 C C . ASP A 1 269 ? 9.771 -3.245 10.481 1.00 93.31 269 ASP A C 1
ATOM 2075 O O . ASP A 1 269 ? 10.918 -3.075 10.927 1.00 93.31 269 ASP A O 1
ATOM 2079 N N . PRO A 1 270 ? 8.941 -2.211 10.238 1.00 91.31 270 PRO A N 1
ATOM 2080 C CA . PRO A 1 270 ? 9.316 -0.809 10.398 1.00 91.31 270 PRO A CA 1
ATOM 2081 C C . PRO A 1 270 ? 9.851 -0.460 11.792 1.00 91.31 270 PRO A C 1
ATOM 2083 O O . PRO A 1 270 ? 10.668 0.450 11.927 1.00 91.31 270 PRO A O 1
ATOM 2086 N N . THR A 1 271 ? 9.440 -1.193 12.829 1.00 92.25 271 THR A N 1
ATOM 2087 C CA . THR A 1 271 ? 9.884 -0.975 14.216 1.00 92.25 271 THR A CA 1
ATOM 2088 C C . THR A 1 271 ? 11.302 -1.478 14.482 1.00 92.25 271 THR A C 1
ATOM 2090 O O . THR A 1 271 ? 11.924 -1.111 15.479 1.00 92.25 271 THR A O 1
ATOM 2093 N N . THR A 1 272 ? 11.850 -2.280 13.568 1.00 91.12 272 THR A N 1
ATOM 2094 C CA . THR A 1 272 ? 13.168 -2.916 13.703 1.00 91.12 272 THR A CA 1
ATOM 2095 C C . THR A 1 272 ? 14.242 -2.281 12.823 1.00 91.12 272 THR A C 1
ATOM 2097 O O . THR A 1 272 ? 15.402 -2.679 12.891 1.00 91.12 272 THR A O 1
ATOM 2100 N N . LEU A 1 273 ? 13.899 -1.253 12.039 1.00 88.94 273 LEU A N 1
ATOM 2101 C CA . LEU A 1 273 ? 14.806 -0.606 11.080 1.00 88.94 273 LEU A CA 1
ATOM 2102 C C . LEU A 1 273 ? 16.076 -0.005 11.704 1.00 88.94 273 LEU A C 1
ATOM 2104 O O . LEU A 1 273 ? 17.092 0.120 11.025 1.00 88.94 273 LEU A O 1
ATOM 2108 N N . ASN A 1 274 ? 16.025 0.366 12.986 1.00 85.88 274 ASN A N 1
ATOM 2109 C CA . ASN A 1 274 ? 17.170 0.908 13.725 1.00 85.88 274 ASN A CA 1
ATOM 2110 C C . ASN A 1 274 ? 18.088 -0.181 14.309 1.00 85.88 274 ASN A C 1
ATOM 2112 O O . ASN A 1 274 ? 19.098 0.141 14.936 1.00 85.88 274 ASN A O 1
ATOM 2116 N N . ALA A 1 275 ? 17.738 -1.464 14.164 1.00 80.88 275 ALA A N 1
ATOM 2117 C CA . ALA A 1 275 ? 18.582 -2.551 14.634 1.00 80.88 275 ALA A CA 1
ATOM 2118 C C . ALA A 1 275 ? 19.922 -2.545 13.869 1.00 80.88 275 ALA A C 1
ATOM 2120 O O . ALA A 1 275 ? 19.917 -2.401 12.644 1.00 80.88 275 ALA A O 1
ATOM 2121 N N . PRO A 1 276 ? 21.072 -2.719 14.549 1.00 71.25 276 PRO A N 1
ATOM 2122 C CA . PRO A 1 276 ? 22.369 -2.721 13.884 1.00 71.25 276 PRO A CA 1
ATOM 2123 C C . PRO A 1 276 ? 22.449 -3.818 12.817 1.00 71.25 276 PRO A C 1
ATOM 2125 O O . PRO A 1 276 ? 22.399 -5.005 13.137 1.00 71.25 276 PRO A O 1
ATOM 2128 N N . GLN A 1 277 ? 22.623 -3.424 11.556 1.00 70.44 277 GLN A N 1
ATOM 2129 C CA . GLN A 1 277 ? 22.943 -4.331 10.457 1.00 70.44 277 GLN A CA 1
ATOM 2130 C C . GLN A 1 277 ? 24.273 -3.912 9.834 1.00 70.44 277 GLN A C 1
ATOM 2132 O O . GLN A 1 277 ? 24.513 -2.734 9.568 1.00 70.44 277 GLN A O 1
ATOM 2137 N N . ALA A 1 278 ? 25.189 -4.869 9.674 1.00 66.12 278 ALA A N 1
ATOM 2138 C CA . ALA A 1 278 ? 26.553 -4.580 9.254 1.00 66.12 278 ALA A CA 1
ATOM 2139 C C . ALA A 1 278 ? 26.570 -3.898 7.875 1.00 66.12 278 ALA A C 1
ATOM 2141 O O . ALA A 1 278 ? 26.210 -4.507 6.872 1.00 66.12 278 ALA A O 1
ATOM 2142 N N . GLY A 1 279 ? 27.018 -2.639 7.839 1.00 66.38 279 GLY A N 1
ATOM 2143 C CA . GLY A 1 279 ? 27.201 -1.877 6.602 1.00 66.38 279 GLY A CA 1
ATOM 2144 C C . GLY A 1 279 ? 25.923 -1.318 5.967 1.00 66.38 279 GLY A C 1
ATOM 2145 O O . GLY A 1 279 ? 26.008 -0.826 4.847 1.00 66.38 279 GLY A O 1
ATOM 2146 N N . GLN A 1 280 ? 24.774 -1.368 6.650 1.00 77.81 280 GLN A N 1
ATOM 2147 C CA . GLN A 1 280 ? 23.499 -0.851 6.138 1.00 77.81 280 GLN A CA 1
ATOM 2148 C C . GLN A 1 280 ? 22.911 0.191 7.084 1.00 77.81 280 GLN A C 1
ATOM 2150 O O . GLN A 1 280 ? 22.977 0.036 8.305 1.00 77.81 280 GLN A O 1
ATOM 2155 N N . ASN A 1 281 ? 22.302 1.234 6.521 1.00 86.44 281 ASN A N 1
ATOM 2156 C CA . ASN A 1 281 ? 21.557 2.223 7.288 1.00 86.44 281 ASN A CA 1
ATOM 2157 C C . ASN A 1 281 ? 20.062 2.140 6.961 1.00 86.44 281 ASN A C 1
ATOM 2159 O O . ASN A 1 281 ? 19.466 3.089 6.443 1.00 86.44 281 ASN A O 1
ATOM 2163 N N . LEU A 1 282 ? 19.464 0.977 7.247 1.00 88.25 282 LEU A N 1
ATOM 2164 C CA . LEU A 1 282 ? 18.115 0.637 6.793 1.00 88.25 282 LEU A CA 1
ATOM 2165 C C . LEU A 1 282 ? 17.067 1.676 7.187 1.00 88.25 282 LEU A C 1
ATOM 2167 O O . LEU A 1 282 ? 16.206 1.973 6.371 1.00 88.25 282 LEU A O 1
ATOM 2171 N N . ALA A 1 283 ? 17.143 2.279 8.376 1.00 88.50 283 ALA A N 1
ATOM 2172 C CA . ALA A 1 283 ? 16.194 3.318 8.776 1.00 88.50 283 ALA A CA 1
ATOM 2173 C C . ALA A 1 283 ? 16.179 4.510 7.804 1.00 88.50 283 ALA A C 1
ATOM 2175 O O . ALA A 1 283 ? 15.111 4.963 7.389 1.00 88.50 283 ALA A O 1
ATOM 2176 N N . HIS A 1 284 ? 17.356 4.981 7.387 1.00 89.31 284 HIS A N 1
ATOM 2177 C CA . HIS A 1 284 ? 17.477 6.087 6.440 1.00 89.31 284 HIS A CA 1
ATOM 2178 C C . HIS A 1 284 ? 17.209 5.654 4.994 1.00 89.31 284 HIS A C 1
ATOM 2180 O O . HIS A 1 284 ? 16.587 6.401 4.242 1.00 89.31 284 HIS A O 1
ATOM 2186 N N . GLU A 1 285 ? 17.635 4.453 4.606 1.00 92.62 285 GLU A N 1
ATOM 2187 C CA . GLU A 1 285 ? 17.434 3.914 3.256 1.00 92.62 285 GLU A CA 1
ATOM 2188 C C . GLU A 1 285 ? 15.949 3.644 2.977 1.00 92.62 285 GLU A C 1
ATOM 2190 O O . GLU A 1 285 ? 15.416 4.116 1.971 1.00 92.62 285 GLU A O 1
ATOM 2195 N N . TYR A 1 286 ? 15.243 2.989 3.907 1.00 92.31 286 TYR A N 1
ATOM 2196 C CA . TYR A 1 286 ? 13.794 2.794 3.830 1.00 92.31 286 TYR A CA 1
ATOM 2197 C C . TYR A 1 286 ? 13.042 4.111 3.807 1.00 92.31 286 TYR A C 1
ATOM 2199 O O . TYR A 1 286 ? 12.092 4.259 3.040 1.00 92.31 286 TYR A O 1
ATOM 2207 N N . HIS A 1 287 ? 13.454 5.070 4.639 1.00 90.25 287 HIS A N 1
ATOM 2208 C CA . HIS A 1 287 ? 12.849 6.392 4.641 1.00 90.25 287 HIS A CA 1
ATOM 2209 C C . HIS A 1 287 ? 13.011 7.075 3.281 1.00 90.25 287 HIS A C 1
ATOM 2211 O O . HIS A 1 287 ? 12.020 7.523 2.708 1.00 90.25 287 HIS A O 1
ATOM 2217 N N . ALA A 1 288 ? 14.233 7.117 2.743 1.00 92.62 288 ALA A N 1
ATOM 2218 C CA . ALA A 1 288 ? 14.516 7.749 1.462 1.00 92.62 288 ALA A CA 1
ATOM 2219 C C . ALA A 1 288 ? 13.714 7.100 0.327 1.00 92.62 288 ALA A C 1
ATOM 2221 O O . ALA A 1 288 ? 13.027 7.808 -0.408 1.00 92.62 288 ALA A O 1
ATOM 2222 N N . VAL A 1 289 ? 13.727 5.765 0.236 1.00 94.62 289 VAL A N 1
ATOM 2223 C CA . VAL A 1 289 ? 12.965 5.021 -0.775 1.00 94.62 289 VAL A CA 1
ATOM 2224 C C . VAL A 1 289 ? 11.466 5.263 -0.608 1.00 94.62 289 VAL A C 1
ATOM 2226 O O . VAL A 1 289 ? 10.823 5.720 -1.548 1.00 94.62 289 VAL A O 1
ATOM 2229 N N . LYS A 1 290 ? 10.898 5.059 0.588 1.00 92.06 290 LYS A N 1
ATOM 2230 C CA . LYS A 1 290 ? 9.465 5.282 0.847 1.00 92.06 290 LYS A CA 1
ATOM 2231 C C . LYS A 1 290 ? 9.037 6.710 0.497 1.00 92.06 290 LYS A C 1
ATOM 2233 O O . LYS A 1 290 ? 7.958 6.899 -0.058 1.00 92.06 290 LYS A O 1
ATOM 2238 N N . ASN A 1 291 ? 9.878 7.705 0.777 1.00 91.06 291 ASN A N 1
ATOM 2239 C CA . ASN A 1 291 ? 9.596 9.101 0.458 1.00 91.06 291 ASN A CA 1
ATOM 2240 C C . ASN A 1 291 ? 9.479 9.348 -1.056 1.00 91.06 291 ASN A C 1
ATOM 2242 O O . ASN A 1 291 ? 8.614 10.110 -1.478 1.00 91.06 291 ASN A O 1
ATOM 2246 N N . LEU A 1 292 ? 10.269 8.658 -1.888 1.00 93.56 292 LEU A N 1
ATOM 2247 C CA . LEU A 1 292 ? 10.115 8.717 -3.348 1.00 93.56 292 LEU A CA 1
ATOM 2248 C C . LEU A 1 292 ? 8.745 8.198 -3.787 1.00 93.56 292 LEU A C 1
ATOM 2250 O O . LEU A 1 292 ? 8.070 8.853 -4.573 1.00 93.56 292 LEU A O 1
ATOM 2254 N N . PHE A 1 293 ? 8.281 7.086 -3.218 1.00 93.31 293 PHE A N 1
ATOM 2255 C CA . PHE A 1 293 ? 6.957 6.532 -3.526 1.00 93.31 293 PHE A CA 1
ATOM 2256 C C . PHE A 1 293 ? 5.799 7.400 -3.019 1.00 93.31 293 PHE A C 1
ATOM 2258 O O . PHE A 1 293 ? 4.725 7.391 -3.617 1.00 93.31 293 PHE A O 1
ATOM 2265 N N . LEU A 1 294 ? 6.004 8.187 -1.960 1.00 89.38 294 LEU A N 1
ATOM 2266 C CA . LEU A 1 294 ? 5.036 9.183 -1.478 1.00 89.38 294 LEU A CA 1
ATOM 2267 C C . LEU A 1 294 ? 4.980 10.441 -2.361 1.00 89.38 294 LEU A C 1
ATOM 2269 O O . LEU A 1 294 ? 4.001 11.185 -2.321 1.00 89.38 294 LEU A O 1
ATOM 2273 N N . HIS A 1 295 ? 6.019 10.663 -3.163 1.00 89.38 295 HIS A N 1
ATOM 2274 C CA . HIS A 1 295 ? 6.187 11.778 -4.091 1.00 89.38 295 HIS A CA 1
ATOM 2275 C C . HIS A 1 295 ? 6.455 11.259 -5.511 1.00 89.38 295 HIS A C 1
ATOM 2277 O O . HIS A 1 295 ? 7.302 11.791 -6.233 1.00 89.38 295 HIS A O 1
ATOM 2283 N N . TYR A 1 296 ? 5.737 10.201 -5.897 1.00 90.56 296 TYR A N 1
ATOM 2284 C CA . TYR A 1 296 ? 5.971 9.439 -7.125 1.00 90.56 296 TYR A CA 1
ATOM 2285 C C . TYR A 1 296 ? 6.056 10.333 -8.374 1.00 90.56 296 TYR A C 1
ATOM 2287 O O . TYR A 1 296 ? 6.938 10.157 -9.204 1.00 90.56 296 TYR A O 1
ATOM 2295 N N . ASN A 1 297 ? 5.242 11.392 -8.440 1.00 87.81 297 ASN A N 1
ATOM 2296 C CA . ASN A 1 297 ? 5.169 12.329 -9.565 1.00 87.81 297 ASN A CA 1
ATOM 2297 C C . ASN A 1 297 ? 6.394 13.252 -9.715 1.00 87.81 297 ASN A C 1
ATOM 2299 O O . ASN A 1 297 ? 6.440 14.071 -10.632 1.00 87.81 297 ASN A O 1
ATOM 2303 N N . ARG A 1 298 ? 7.350 13.182 -8.784 1.00 91.19 298 ARG A N 1
ATOM 2304 C CA . ARG A 1 298 ? 8.616 13.934 -8.781 1.00 91.19 298 ARG A CA 1
ATOM 2305 C C . ARG A 1 298 ? 9.836 13.031 -8.615 1.00 91.19 298 ARG A C 1
ATOM 2307 O O . ARG A 1 298 ? 10.964 13.502 -8.736 1.00 91.19 298 ARG A O 1
ATOM 2314 N N . ALA A 1 299 ? 9.628 11.753 -8.310 1.00 93.31 299 ALA A N 1
ATOM 2315 C CA . ALA A 1 299 ? 10.698 10.835 -7.953 1.00 93.31 299 ALA A CA 1
ATOM 2316 C C . ALA A 1 299 ? 11.640 10.549 -9.129 1.00 93.31 299 ALA A C 1
ATOM 2318 O O . ALA A 1 299 ? 12.852 10.560 -8.940 1.00 93.31 299 ALA A O 1
ATOM 2319 N N . GLU A 1 300 ? 11.120 10.366 -10.345 1.00 94.81 300 GLU A N 1
ATOM 2320 C CA . GLU A 1 3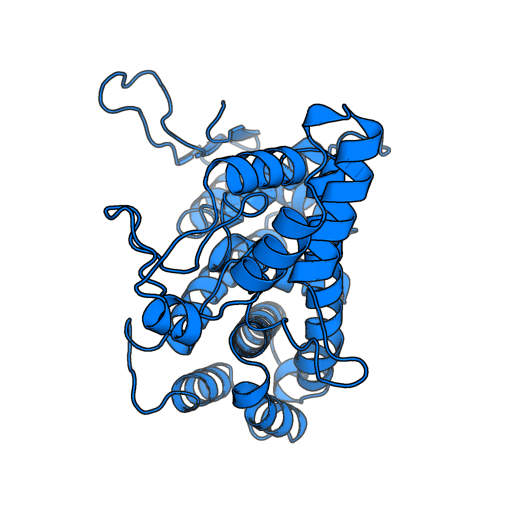00 ? 11.957 10.105 -11.526 1.00 94.81 300 GLU A CA 1
ATOM 2321 C C . GLU A 1 300 ? 12.899 11.275 -11.845 1.00 94.81 300 GLU A C 1
ATOM 2323 O O . GLU A 1 300 ? 14.085 11.075 -12.115 1.00 94.81 300 GLU A O 1
ATOM 2328 N N . GLU A 1 301 ? 12.397 12.512 -11.759 1.00 93.62 301 GLU A N 1
ATOM 2329 C CA . GLU A 1 301 ? 13.206 13.717 -11.974 1.00 93.62 301 GLU A CA 1
ATOM 2330 C C . GLU A 1 301 ? 14.341 13.812 -10.942 1.00 93.62 301 GLU A C 1
ATOM 2332 O O . GLU A 1 301 ? 15.467 14.178 -11.286 1.00 93.62 301 GLU A O 1
ATOM 2337 N N . PHE A 1 302 ? 14.056 13.435 -9.694 1.00 94.69 302 PHE A N 1
ATOM 2338 C CA . PHE A 1 302 ? 15.032 13.400 -8.611 1.00 94.69 302 PHE A CA 1
ATOM 2339 C C . PHE A 1 302 ? 16.098 12.320 -8.795 1.00 94.69 302 PHE A C 1
ATOM 2341 O O . PHE A 1 302 ? 17.286 12.624 -8.690 1.00 94.69 302 PHE A O 1
ATOM 2348 N N . VAL A 1 303 ? 15.692 11.085 -9.111 1.00 95.31 303 VAL A N 1
ATOM 2349 C CA . VAL A 1 303 ? 16.618 9.980 -9.408 1.00 95.31 303 VAL A CA 1
ATOM 2350 C C . VAL A 1 303 ? 17.529 10.377 -10.572 1.00 95.31 303 VAL A C 1
ATOM 2352 O O . VAL A 1 303 ? 18.750 10.329 -10.454 1.00 95.31 303 VAL A O 1
ATOM 2355 N N . SER A 1 304 ? 16.952 10.903 -11.657 1.00 94.00 304 SER A N 1
ATOM 2356 C CA . SER A 1 304 ? 17.709 11.365 -12.825 1.00 94.00 304 SER A CA 1
ATOM 2357 C C . SER A 1 304 ? 18.654 12.534 -12.515 1.00 94.00 304 SER A C 1
ATOM 2359 O O . SER A 1 304 ? 19.712 12.673 -13.136 1.00 94.00 304 SER A O 1
ATOM 2361 N N . ALA A 1 305 ? 18.287 13.424 -11.588 1.00 93.12 305 ALA A N 1
ATOM 2362 C CA . ALA A 1 305 ? 19.172 14.495 -11.147 1.00 93.12 305 ALA A CA 1
ATOM 2363 C C . ALA A 1 305 ? 20.378 13.946 -10.377 1.00 93.12 305 ALA A C 1
ATOM 2365 O O . ALA A 1 305 ? 21.502 14.319 -10.712 1.00 93.12 305 ALA A O 1
ATOM 2366 N N . LEU A 1 306 ? 20.160 13.033 -9.425 1.00 93.62 306 LEU A N 1
ATOM 2367 C CA . LEU A 1 306 ? 21.237 12.379 -8.674 1.00 93.62 306 LEU A CA 1
ATOM 2368 C C . LEU A 1 306 ? 22.187 11.607 -9.589 1.00 93.62 306 LEU A C 1
ATOM 2370 O O . LEU A 1 306 ? 23.398 11.783 -9.502 1.00 93.62 306 LEU A O 1
ATOM 2374 N N . ASP A 1 307 ? 21.654 10.836 -10.533 1.00 93.25 307 ASP A N 1
ATOM 2375 C CA . ASP A 1 307 ? 22.468 10.042 -11.460 1.00 93.25 307 ASP A CA 1
ATOM 2376 C C . ASP A 1 307 ? 23.379 10.907 -12.346 1.00 93.25 307 ASP A C 1
ATOM 2378 O O . ASP A 1 307 ? 24.465 10.490 -12.755 1.00 93.25 307 ASP A O 1
ATOM 2382 N N . ARG A 1 308 ? 22.959 12.145 -12.633 1.00 92.31 308 ARG A N 1
ATOM 2383 C CA . ARG A 1 308 ? 23.734 13.119 -13.419 1.00 92.31 308 ARG A CA 1
ATOM 2384 C C . ARG A 1 308 ? 24.617 14.029 -12.566 1.00 92.31 308 ARG A C 1
ATOM 2386 O O . ARG A 1 308 ? 25.288 14.895 -13.128 1.00 92.31 308 ARG A O 1
ATOM 2393 N N . GLY A 1 309 ? 24.604 13.884 -11.242 1.00 91.38 309 GLY A N 1
ATOM 2394 C CA . GLY A 1 309 ? 25.278 14.807 -10.333 1.00 91.38 309 GLY A CA 1
ATOM 2395 C C . GLY A 1 309 ? 24.697 16.229 -10.361 1.00 91.38 309 GLY A C 1
ATOM 2396 O O . GLY A 1 309 ? 25.411 17.199 -10.102 1.00 91.38 309 GLY A O 1
ATOM 2397 N N . ALA A 1 310 ? 23.430 16.377 -10.746 1.00 92.94 310 ALA A N 1
ATOM 2398 C CA . ALA A 1 310 ? 22.743 17.657 -10.854 1.00 92.94 310 ALA A CA 1
ATOM 2399 C C . ALA A 1 310 ? 22.129 18.085 -9.511 1.00 92.94 310 ALA A C 1
ATOM 2401 O O . ALA A 1 310 ? 22.174 17.363 -8.515 1.00 92.94 310 ALA A O 1
ATOM 2402 N N . THR A 1 311 ? 21.550 19.285 -9.482 1.00 93.56 311 THR A N 1
ATOM 2403 C CA . THR A 1 311 ? 20.743 19.749 -8.353 1.00 93.56 311 THR A CA 1
ATOM 2404 C C . THR A 1 311 ? 19.259 19.553 -8.635 1.00 93.56 311 THR A C 1
ATOM 2406 O O . THR A 1 311 ? 18.787 19.796 -9.748 1.00 93.56 311 THR A O 1
ATOM 2409 N N . TYR A 1 312 ? 18.508 19.128 -7.622 1.00 93.62 312 TYR A N 1
ATOM 2410 C CA . TYR A 1 312 ? 17.050 19.034 -7.682 1.00 93.62 312 TYR A CA 1
ATOM 2411 C C . TYR A 1 312 ? 16.455 19.237 -6.293 1.00 93.62 312 TYR A C 1
ATOM 2413 O O . TYR A 1 312 ? 17.019 18.786 -5.299 1.00 93.62 312 TYR A O 1
ATOM 2421 N N . GLN A 1 313 ? 15.295 19.884 -6.220 1.00 90.62 313 GLN A N 1
ATOM 2422 C CA . GLN A 1 313 ? 14.563 20.061 -4.973 1.00 90.62 313 GLN A CA 1
ATOM 2423 C C . GLN A 1 313 ? 13.073 19.838 -5.194 1.00 90.62 313 GLN A C 1
ATOM 2425 O O . GLN A 1 313 ? 12.468 20.457 -6.066 1.00 90.62 313 GLN A O 1
ATOM 2430 N N . ASN A 1 314 ? 12.473 19.031 -4.325 1.00 88.19 314 ASN A N 1
ATOM 2431 C CA . ASN A 1 314 ? 11.036 19.018 -4.110 1.00 88.19 314 ASN A CA 1
ATOM 2432 C C . ASN A 1 314 ? 10.772 19.300 -2.634 1.00 88.19 314 ASN A C 1
ATOM 2434 O O . ASN A 1 314 ? 11.031 18.465 -1.769 1.00 88.19 314 ASN A O 1
ATOM 2438 N N . ALA A 1 315 ? 10.281 20.501 -2.358 1.00 85.06 315 ALA A N 1
ATOM 2439 C CA . ALA A 1 315 ? 9.957 20.957 -1.022 1.00 85.06 315 ALA A CA 1
ATOM 2440 C C . ALA A 1 315 ? 8.741 21.874 -1.090 1.00 85.06 315 ALA A C 1
ATOM 2442 O O . ALA A 1 315 ? 8.709 22.806 -1.893 1.00 85.06 315 ALA A O 1
ATOM 2443 N N . SER A 1 316 ? 7.757 21.636 -0.230 1.00 79.19 316 SER A N 1
ATOM 2444 C CA . SER A 1 316 ? 6.706 22.620 0.027 1.00 79.19 316 SER A CA 1
ATOM 2445 C C . SER A 1 316 ? 7.136 23.481 1.206 1.00 79.19 316 SER A C 1
ATOM 2447 O O . SER A 1 316 ? 7.606 22.948 2.208 1.00 79.19 316 SER A O 1
ATOM 2449 N N . THR A 1 317 ? 7.009 24.800 1.097 1.00 77.50 317 THR A N 1
ATOM 2450 C CA . THR A 1 317 ? 7.243 25.730 2.209 1.00 77.50 317 THR A CA 1
ATOM 2451 C C . THR A 1 317 ? 5.925 26.138 2.854 1.00 77.50 317 THR A C 1
ATOM 2453 O O . THR A 1 317 ? 4.865 26.111 2.221 1.00 77.50 317 THR A O 1
ATOM 2456 N N . ASP A 1 318 ? 5.970 26.480 4.138 1.00 75.81 318 ASP A N 1
ATOM 2457 C CA . ASP A 1 318 ? 4.812 27.019 4.833 1.00 75.81 318 ASP A CA 1
ATOM 2458 C C . ASP A 1 318 ? 4.461 28.408 4.276 1.00 75.81 318 ASP A C 1
ATOM 2460 O O . ASP A 1 318 ? 5.328 29.243 4.011 1.00 75.81 318 ASP A O 1
ATOM 2464 N N . ARG A 1 319 ? 3.166 28.658 4.052 1.00 74.31 319 ARG A N 1
ATOM 2465 C CA . ARG A 1 319 ? 2.699 29.920 3.461 1.00 74.31 319 ARG A CA 1
ATOM 2466 C C . ARG A 1 319 ? 2.803 31.093 4.442 1.00 74.31 319 ARG A C 1
ATOM 2468 O O . ARG A 1 319 ? 2.937 32.231 3.997 1.00 74.31 319 ARG A O 1
ATOM 2475 N N . ALA A 1 320 ? 2.686 30.829 5.741 1.00 80.44 320 ALA A N 1
ATOM 2476 C CA . ALA A 1 320 ? 2.828 31.807 6.812 1.00 80.44 320 ALA A CA 1
ATOM 2477 C C . ALA A 1 320 ? 4.292 31.964 7.263 1.00 80.44 320 ALA A C 1
ATOM 2479 O O . ALA A 1 320 ? 4.670 33.060 7.672 1.00 80.44 320 ALA A O 1
ATOM 2480 N N . ASP A 1 321 ? 5.115 30.918 7.134 1.00 77.31 321 ASP A N 1
ATOM 2481 C CA . ASP A 1 321 ? 6.561 30.953 7.394 1.00 77.31 321 ASP A CA 1
ATOM 2482 C C . ASP A 1 321 ? 7.378 30.314 6.248 1.00 77.31 321 ASP A C 1
ATOM 2484 O O . ASP A 1 321 ? 7.725 29.132 6.302 1.00 77.31 321 ASP A O 1
ATOM 2488 N N . PRO A 1 322 ? 7.750 31.088 5.208 1.00 77.56 322 PRO A N 1
ATOM 2489 C CA . PRO A 1 322 ? 8.473 30.570 4.043 1.00 77.56 322 PRO A CA 1
ATOM 2490 C C . PRO A 1 322 ? 9.861 29.985 4.339 1.00 77.56 322 PRO A C 1
ATOM 2492 O O . PRO A 1 322 ? 10.450 29.367 3.453 1.00 77.56 322 PRO A O 1
ATOM 2495 N N . MET A 1 323 ? 10.402 30.183 5.549 1.00 77.50 323 MET A N 1
ATOM 2496 C CA . MET A 1 323 ? 11.660 29.565 5.986 1.00 77.50 323 MET A CA 1
ATOM 2497 C C . MET A 1 323 ? 11.464 28.149 6.541 1.00 77.50 323 MET A C 1
ATOM 2499 O O . MET A 1 323 ? 12.446 27.463 6.823 1.00 77.50 323 MET A O 1
ATOM 2503 N N . ARG A 1 324 ? 10.216 27.691 6.696 1.00 72.50 324 ARG A N 1
ATOM 2504 C CA . ARG A 1 324 ? 9.877 26.348 7.169 1.00 72.50 324 ARG A CA 1
ATOM 2505 C C . ARG A 1 324 ? 9.349 25.486 6.037 1.00 72.50 324 ARG A C 1
ATOM 2507 O O . ARG A 1 324 ? 8.503 25.915 5.254 1.00 72.50 324 ARG A O 1
ATOM 2514 N N . PHE A 1 325 ? 9.810 24.240 5.980 1.00 78.69 325 PHE A N 1
ATOM 2515 C CA . PHE A 1 325 ? 9.186 23.237 5.127 1.00 78.69 325 PHE A CA 1
ATOM 2516 C C . PHE A 1 325 ? 7.836 22.820 5.713 1.00 78.69 325 PHE A C 1
ATOM 2518 O O . PHE A 1 325 ? 7.706 22.575 6.910 1.00 78.69 325 PHE A O 1
ATOM 2525 N N . ASN A 1 326 ? 6.830 22.750 4.850 1.00 73.00 326 ASN A N 1
ATOM 2526 C CA . ASN A 1 326 ? 5.490 22.278 5.150 1.00 73.00 326 ASN A CA 1
ATOM 2527 C C . ASN A 1 326 ? 5.265 20.952 4.424 1.00 73.00 326 ASN A C 1
ATOM 2529 O O . ASN A 1 326 ? 4.698 20.900 3.331 1.00 73.00 326 ASN A O 1
ATOM 2533 N N . GLY A 1 327 ? 5.765 19.882 5.033 1.00 77.94 327 GLY A N 1
ATOM 2534 C CA . GLY A 1 327 ? 5.633 18.522 4.533 1.00 77.94 327 GLY A CA 1
ATOM 2535 C C . GLY A 1 327 ? 6.969 17.844 4.258 1.00 77.94 327 GLY A C 1
ATOM 2536 O O . GLY A 1 327 ? 8.034 18.440 4.401 1.00 77.94 327 GLY A O 1
ATOM 2537 N N . ALA A 1 328 ? 6.881 16.577 3.864 1.00 84.25 328 ALA A N 1
ATOM 2538 C CA . ALA A 1 328 ? 8.033 15.8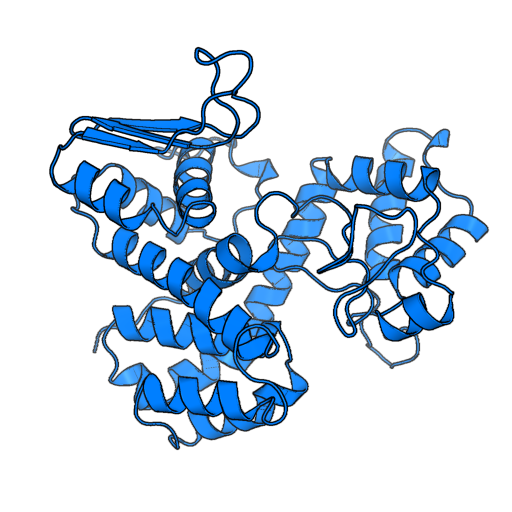01 3.435 1.00 84.25 328 ALA A CA 1
ATOM 2539 C C . ALA A 1 328 ? 8.584 16.313 2.099 1.00 84.25 328 ALA A C 1
ATOM 2541 O O . ALA A 1 328 ? 7.888 16.989 1.332 1.00 84.25 328 ALA A O 1
ATOM 2542 N N . GLY A 1 329 ? 9.836 15.976 1.826 1.00 88.69 329 GLY A N 1
ATOM 2543 C CA . GLY A 1 329 ? 10.480 16.352 0.582 1.00 88.69 329 GLY A CA 1
ATOM 2544 C C . GLY A 1 329 ? 11.885 15.797 0.463 1.00 88.69 329 GLY A C 1
ATOM 2545 O O . GLY A 1 329 ? 12.330 14.980 1.278 1.00 88.69 329 GLY A O 1
ATOM 2546 N N . PHE A 1 330 ? 12.560 16.213 -0.600 1.00 91.62 330 PHE A N 1
ATOM 2547 C CA . PHE A 1 330 ? 13.911 15.777 -0.898 1.00 91.62 330 PHE A CA 1
ATOM 2548 C C . PHE A 1 330 ? 14.710 16.824 -1.668 1.00 91.62 330 PHE A C 1
ATOM 2550 O O . PHE A 1 330 ? 14.171 17.670 -2.390 1.00 91.62 330 PHE A O 1
ATOM 2557 N N . TYR A 1 331 ? 16.023 16.744 -1.495 1.00 92.19 331 TYR A N 1
ATOM 2558 C CA . TYR A 1 331 ? 17.011 17.588 -2.142 1.00 92.19 331 TYR A CA 1
ATOM 2559 C C . TYR A 1 331 ? 18.194 16.743 -2.606 1.00 92.19 331 TYR A C 1
ATOM 2561 O O . TYR A 1 331 ? 18.631 15.843 -1.890 1.00 92.19 331 TYR A O 1
ATOM 2569 N N . ALA A 1 332 ? 18.688 17.037 -3.802 1.00 93.25 332 ALA A N 1
ATOM 2570 C CA . ALA A 1 332 ? 19.862 16.428 -4.403 1.00 93.25 332 ALA A CA 1
ATOM 2571 C C . ALA A 1 332 ? 20.854 17.518 -4.803 1.00 93.25 332 ALA A C 1
ATOM 2573 O O . ALA A 1 332 ? 20.452 18.556 -5.339 1.00 93.25 332 ALA A O 1
ATOM 2574 N N . ALA A 1 333 ? 22.140 17.261 -4.584 1.00 91.62 333 ALA A N 1
ATOM 2575 C CA . ALA A 1 333 ? 23.232 18.045 -5.144 1.00 91.62 333 ALA A CA 1
ATOM 2576 C C . ALA A 1 333 ? 24.450 17.155 -5.378 1.00 91.62 333 ALA A C 1
ATOM 2578 O O . ALA A 1 333 ? 25.012 16.603 -4.434 1.00 91.62 333 ALA A O 1
ATOM 2579 N N . GLY A 1 334 ? 24.883 17.029 -6.633 1.00 88.94 334 GLY A N 1
ATOM 2580 C CA . GLY A 1 334 ? 25.934 16.068 -6.951 1.00 88.94 334 GLY A CA 1
ATOM 2581 C C . GLY A 1 334 ? 25.448 14.652 -6.643 1.00 88.94 334 GLY A C 1
ATOM 2582 O O . GLY A 1 334 ? 24.364 14.267 -7.073 1.00 88.94 334 GLY A O 1
ATOM 2583 N N . ASN A 1 335 ? 26.232 13.915 -5.857 1.00 85.38 335 ASN A N 1
ATOM 2584 C CA . ASN A 1 335 ? 25.883 12.566 -5.401 1.00 85.38 335 ASN A CA 1
ATOM 2585 C C . ASN A 1 335 ? 25.333 12.554 -3.968 1.00 85.38 335 ASN A C 1
ATOM 2587 O O . ASN A 1 335 ? 25.188 11.483 -3.383 1.00 85.38 335 ASN A O 1
ATOM 2591 N N . ASP A 1 336 ? 25.058 13.725 -3.395 1.00 88.94 336 ASP A N 1
ATOM 2592 C CA . ASP A 1 336 ? 24.511 13.849 -2.053 1.00 88.94 336 ASP A CA 1
ATOM 2593 C C . ASP A 1 336 ? 22.998 14.028 -2.121 1.00 88.94 336 ASP A C 1
ATOM 2595 O O . ASP A 1 336 ? 22.468 14.747 -2.977 1.00 88.94 336 ASP A O 1
ATOM 2599 N N . LEU A 1 337 ? 22.300 13.392 -1.182 1.00 92.69 337 LEU A N 1
ATOM 2600 C CA . LEU A 1 337 ? 20.855 13.488 -1.057 1.00 92.69 337 LEU A CA 1
ATOM 2601 C C . LEU A 1 337 ? 20.446 13.766 0.388 1.00 92.69 337 LEU A C 1
ATOM 2603 O O . LEU A 1 337 ? 21.051 13.268 1.337 1.00 92.69 337 LEU A O 1
ATOM 2607 N N . VAL A 1 338 ? 19.371 14.528 0.545 1.00 90.81 338 VAL A N 1
ATOM 2608 C CA . VAL A 1 338 ? 18.679 14.727 1.818 1.00 90.81 338 VAL A CA 1
ATOM 2609 C C . VAL A 1 338 ? 17.204 14.434 1.597 1.00 90.81 338 VAL A C 1
ATOM 2611 O O . VAL A 1 338 ? 16.613 14.907 0.628 1.00 90.81 338 VAL A O 1
ATOM 2614 N N . THR A 1 339 ? 16.603 13.666 2.503 1.00 90.12 339 THR A N 1
ATOM 2615 C CA . THR A 1 339 ? 15.150 13.473 2.573 1.00 90.12 339 THR A CA 1
ATOM 2616 C C . THR A 1 339 ? 14.672 13.832 3.971 1.00 90.12 339 THR A C 1
ATOM 2618 O O . THR A 1 339 ? 15.403 13.626 4.938 1.00 90.12 339 THR A O 1
ATOM 2621 N N . TRP A 1 340 ? 13.461 14.365 4.078 1.00 87.19 340 TRP A N 1
ATOM 2622 C CA . TRP A 1 340 ? 12.817 14.683 5.353 1.00 87.19 340 TRP A CA 1
ATOM 2623 C C . TRP A 1 340 ? 11.339 14.316 5.285 1.00 87.19 340 TRP A C 1
ATOM 2625 O O . TRP A 1 340 ? 10.766 14.211 4.196 1.00 87.19 340 TRP A O 1
ATOM 2635 N N . ASN A 1 341 ? 10.720 14.114 6.445 1.00 79.81 341 ASN A N 1
ATOM 2636 C CA . ASN A 1 341 ? 9.297 13.801 6.551 1.00 79.81 341 ASN A CA 1
ATOM 2637 C C . ASN A 1 341 ? 8.491 15.033 6.999 1.00 79.81 341 ASN A C 1
ATOM 2639 O O . ASN A 1 341 ? 9.008 16.139 7.124 1.00 79.81 341 ASN A O 1
ATOM 2643 N N . LYS A 1 342 ? 7.190 14.854 7.256 1.00 69.62 342 LYS A N 1
ATOM 2644 C CA . LYS A 1 342 ? 6.312 15.939 7.731 1.00 69.62 342 LYS A CA 1
ATOM 2645 C C . LYS A 1 342 ? 6.708 16.518 9.096 1.00 69.62 342 LYS A C 1
ATOM 2647 O O . LYS A 1 342 ? 6.249 17.607 9.420 1.00 69.62 342 LYS A O 1
ATOM 2652 N N . THR A 1 343 ? 7.486 15.795 9.898 1.00 67.12 343 THR A N 1
ATOM 2653 C CA . THR A 1 343 ? 7.895 16.216 11.245 1.00 67.12 343 THR A CA 1
ATOM 2654 C C . THR A 1 343 ? 9.274 16.877 11.291 1.00 67.12 343 THR A C 1
ATOM 2656 O O . THR A 1 343 ? 9.629 17.398 12.346 1.00 67.12 343 THR A O 1
ATOM 2659 N N . GLY A 1 344 ? 9.995 16.927 10.162 1.00 55.97 344 GLY A N 1
ATOM 2660 C CA . GLY A 1 344 ? 11.376 17.414 10.078 1.00 55.97 344 GLY A CA 1
ATOM 2661 C C . GLY A 1 344 ? 12.357 16.262 10.150 1.00 55.97 344 GLY A C 1
ATOM 2662 O O . GLY A 1 344 ? 12.745 15.906 11.281 1.00 55.97 344 GLY A O 1
#

pLDDT: mean 91.0, std 8.07, range [55.97, 98.75]